Protein AF-0000000084353044 (afdb_homodimer)

Foldseek 3Di:
DPLDFDKDKDFAAPVQADPVFWGDPVVVVVSVVVSVLVVCVVLPNHPVNCVVQQKDKDWPDKDKDFDAIDGHGWMKMKGKAFPDDDQFKTWMKMFIATPVGDTGMMMTTIMGMANNVVGGTDGDDPSSVVSVVSRCVSCVPPDDDPCPPDDDDDDD/DPLDFDKDKDFAAPVQADPVFWGDPVVVVVSVVVSVLVVCVVLPDHPVNCVVQQKDKDWPDKDKDFDAIDGHGWMKMKGKAFPDDDQFKTWMKMFIATPVGDTGMMMTTIMGMANNVVGGTDGDDPSSVVSVVSRCVSCVPPDDDPCPPDDDDDDD

Secondary structure (DSSP, 8-state):
---PPPEEEEE--GGGB-TTSBBPHHHHHHHHHHHHHHHHHHTT--HHHHHHHTEEEEEEEEEEEE-S--BTT-EEEEEEEEEEE-SSEEEEEEEEE-TT--EEEEEEEEEEEEETTTTEE-PPPHHHHHHHHHHHHHTTTPPPPTTTT-------/---PPPEEEEE--GGGB-TTSBBPHHHHHHHHHHHHHHHHHHTT--HHHHHHHTEEEEEEEEEEEE-S--BTT-EEEEEEEEEEE-SSEEEEEEEEE-TT--EEEEEEEEEEEEETTTTEE-PPPHHHHHHHHHHHHHTTTPPPPTTTT-------

Radius of gyration: 19.93 Å; Cα contacts (8 Å, |Δi|>4): 588; chains: 2; bounding box: 48×57×44 Å

InterPro domains:
  IPR029069 HotDog domain superfamily [SSF54637] (3-155)
  IPR050563 4-hydroxybenzoyl-CoA thioesterase [PTHR31793] (7-137)

pLDDT: mean 95.65, std 8.17, range [37.12, 98.94]

Structure (mmCIF, N/CA/C/O backbone):
data_AF-0000000084353044-model_v1
#
loop_
_entity.id
_entity.type
_entity.pdbx_description
1 polymer 'Acyl-CoA thioester hydrolase'
#
loop_
_atom_site.group_PDB
_atom_site.id
_atom_site.type_symbol
_atom_site.label_atom_id
_atom_site.label_alt_id
_atom_site.label_comp_id
_atom_site.label_asym_id
_atom_site.label_entity_id
_atom_site.label_seq_id
_atom_site.pdbx_PDB_ins_code
_atom_site.Cartn_x
_atom_site.Cartn_y
_atom_site.Cartn_z
_atom_site.occupancy
_atom_site.B_iso_or_equiv
_atom_site.auth_seq_id
_atom_site.auth_comp_id
_atom_site.auth_asym_id
_atom_site.auth_atom_id
_atom_site.pdbx_PDB_model_num
ATOM 1 N N . MET A 1 1 ? -13.656 27.406 12.922 1 37.12 1 MET A N 1
ATOM 2 C CA . MET A 1 1 ? -13.242 26.266 12.102 1 37.12 1 MET A CA 1
ATOM 3 C C . MET A 1 1 ? -14.266 25.141 12.156 1 37.12 1 MET A C 1
ATOM 5 O 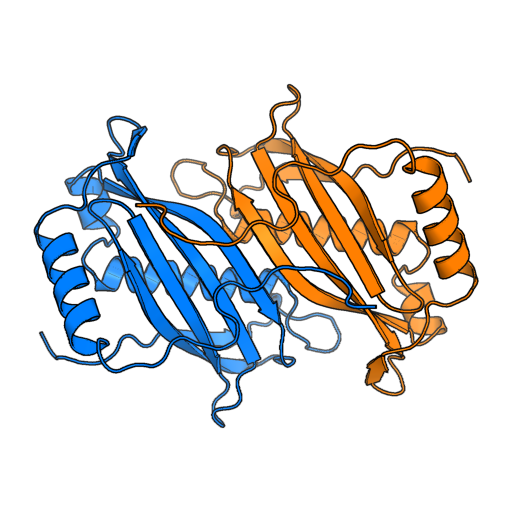O . MET A 1 1 ? -14.602 24.656 13.234 1 37.12 1 MET A O 1
ATOM 9 N N . THR A 1 2 ? -15.172 25.172 11.328 1 42 2 THR A N 1
ATOM 10 C CA . THR A 1 2 ? -16.328 24.281 11.406 1 42 2 THR A CA 1
ATOM 11 C C . THR A 1 2 ? -15.898 22.844 11.672 1 42 2 THR A C 1
ATOM 13 O O . THR A 1 2 ? -14.891 22.391 11.125 1 42 2 THR A O 1
ATOM 16 N N . ASN A 1 3 ? -16.062 22.359 12.906 1 54.12 3 ASN A N 1
ATOM 17 C CA . ASN A 1 3 ? -15.773 21.078 13.531 1 54.12 3 ASN A CA 1
ATOM 18 C C . ASN A 1 3 ? -16.125 19.906 12.609 1 54.12 3 ASN A C 1
ATOM 20 O O . ASN A 1 3 ? -16.828 18.969 13.023 1 54.12 3 ASN A O 1
ATOM 24 N N . LYS A 1 4 ? -16.203 20.188 11.266 1 64.25 4 LYS A N 1
ATOM 25 C CA . LYS A 1 4 ? -16.703 19.109 10.398 1 64.25 4 LYS A CA 1
ATOM 26 C C . LYS A 1 4 ? -15.648 18.031 10.211 1 64.25 4 LYS A C 1
ATOM 28 O O . LYS A 1 4 ? -14.477 18.328 9.961 1 64.25 4 LYS A O 1
ATOM 33 N N . PRO A 1 5 ? -16.078 16.859 10.359 1 79.94 5 PRO A N 1
ATOM 34 C CA . PRO A 1 5 ? -15.188 15.703 10.156 1 79.94 5 PRO A CA 1
ATOM 35 C C . PRO A 1 5 ? -14.609 15.648 8.742 1 79.94 5 PRO A C 1
ATOM 37 O O . PRO A 1 5 ? -15.266 16.062 7.785 1 79.94 5 PRO A O 1
ATOM 40 N N . PHE A 1 6 ? -13.289 15.453 8.562 1 86.81 6 PHE A N 1
ATOM 41 C CA . PHE A 1 6 ? -12.617 15.297 7.277 1 86.81 6 PHE A CA 1
ATOM 42 C C . PHE A 1 6 ? -13.258 14.18 6.465 1 86.81 6 PHE A C 1
ATOM 44 O O . PHE A 1 6 ? -13.461 13.078 6.977 1 86.81 6 PHE A O 1
ATOM 51 N N . HIS A 1 7 ? -13.672 14.555 5.262 1 90.69 7 HIS A N 1
ATOM 52 C CA . HIS A 1 7 ? -14.172 13.578 4.301 1 90.69 7 HIS A CA 1
ATOM 53 C C . HIS A 1 7 ? -13.523 13.766 2.936 1 90.69 7 HIS A C 1
ATOM 55 O O . HIS A 1 7 ? -13.43 14.891 2.434 1 90.69 7 HIS A O 1
ATOM 61 N N . TYR A 1 8 ? -13.055 12.719 2.385 1 96.31 8 TYR A N 1
ATOM 62 C CA . TYR A 1 8 ? -12.539 12.719 1.021 1 96.31 8 TYR A CA 1
ATOM 63 C C . TYR A 1 8 ? -13.398 11.844 0.111 1 96.31 8 TYR A C 1
ATOM 65 O O . TYR A 1 8 ? -13.719 10.711 0.459 1 96.31 8 TYR A O 1
ATOM 73 N N . GLN A 1 9 ? -13.805 12.469 -0.973 1 97.44 9 GLN A N 1
ATOM 74 C CA . GLN A 1 9 ? -14.641 11.734 -1.92 1 97.44 9 GLN A CA 1
ATOM 75 C C . GLN A 1 9 ? -13.93 11.555 -3.258 1 97.44 9 GLN A C 1
ATOM 77 O O . GLN A 1 9 ? -13.219 12.453 -3.713 1 97.44 9 GLN A O 1
ATOM 82 N N . ASN A 1 10 ? -14.141 10.43 -3.812 1 97.44 10 ASN A N 1
ATOM 83 C CA . ASN A 1 10 ? -13.578 10.07 -5.109 1 97.44 10 ASN A CA 1
ATOM 84 C C . ASN A 1 10 ? -14.5 9.133 -5.883 1 97.44 10 ASN A C 1
ATOM 86 O O . ASN A 1 10 ? -15.586 8.797 -5.41 1 97.44 10 ASN A O 1
ATOM 90 N N . LEU A 1 11 ? -14.195 8.875 -7.113 1 97.69 11 LEU A N 1
ATOM 91 C CA . LEU A 1 11 ? -14.844 7.879 -7.957 1 97.69 11 LEU A CA 1
ATOM 92 C C . LEU A 1 11 ? -13.82 6.91 -8.539 1 97.69 11 LEU A C 1
ATOM 94 O O . LEU A 1 11 ? -12.664 7.285 -8.758 1 97.69 11 LEU A O 1
ATOM 98 N N . VAL A 1 12 ? -14.305 5.734 -8.727 1 98.69 12 VAL A N 1
ATOM 99 C CA . VAL A 1 12 ? -13.422 4.781 -9.391 1 98.69 12 VAL A CA 1
ATOM 100 C C . VAL A 1 12 ? -13.289 5.141 -10.875 1 98.69 12 VAL A C 1
ATOM 102 O O . VAL A 1 12 ? -14.25 4.992 -11.641 1 98.69 12 VAL A O 1
ATOM 105 N N . HIS A 1 13 ? -12.117 5.531 -11.242 1 98.38 13 HIS A N 1
ATOM 106 C CA . HIS A 1 13 ? -11.859 6.004 -12.602 1 98.38 13 HIS A CA 1
ATOM 107 C C . HIS A 1 13 ? -11.68 4.836 -13.562 1 98.38 13 HIS A C 1
ATOM 109 O O . HIS A 1 13 ? -11.328 3.73 -13.148 1 98.38 13 HIS A O 1
ATOM 115 N N . ASP A 1 14 ? -11.797 5.125 -14.82 1 98.12 14 ASP A N 1
ATOM 116 C CA . ASP A 1 14 ? -11.664 4.102 -15.852 1 98.12 14 ASP A CA 1
ATOM 117 C C . ASP A 1 14 ? -10.258 3.504 -15.852 1 98.12 14 ASP A C 1
ATOM 119 O O . ASP A 1 14 ? -10.086 2.305 -16.078 1 98.12 14 ASP A O 1
ATOM 123 N N . GLU A 1 15 ? -9.32 4.328 -15.57 1 97.25 15 GLU A N 1
ATOM 124 C CA . GLU A 1 15 ? -7.934 3.879 -15.641 1 97.25 15 GLU A CA 1
ATOM 125 C C . GLU A 1 15 ? -7.555 3.055 -14.414 1 97.25 15 GLU A C 1
ATOM 127 O O . GLU A 1 15 ? -6.449 2.512 -14.344 1 97.25 15 GLU A O 1
ATOM 132 N N . TRP A 1 16 ? -8.5 2.969 -13.43 1 98 16 TRP A N 1
ATOM 133 C CA . TRP A 1 16 ? -8.211 2.293 -12.164 1 98 16 TRP A CA 1
ATOM 134 C C . TRP A 1 16 ? -8.672 0.84 -12.211 1 98 16 TRP A C 1
ATOM 136 O O . TRP A 1 16 ? -8.438 0.078 -11.266 1 98 16 TRP A O 1
ATOM 146 N N . VAL A 1 17 ? -9.391 0.43 -13.305 1 97.81 17 VAL A N 1
ATOM 147 C CA . VAL A 1 17 ? -10.07 -0.859 -13.281 1 97.81 17 VAL A CA 1
ATOM 148 C C . VAL A 1 17 ? -9.484 -1.777 -14.352 1 97.81 17 VAL A C 1
ATOM 150 O O . VAL A 1 17 ? -8.875 -1.308 -15.312 1 97.81 17 VAL A O 1
ATOM 153 N N . ASP A 1 18 ? -9.57 -3.057 -14.109 1 93.38 18 ASP A N 1
ATOM 154 C CA . ASP A 1 18 ? -9.203 -4.039 -15.125 1 93.38 18 ASP A CA 1
ATOM 155 C C . ASP A 1 18 ? -10.328 -4.219 -16.141 1 93.38 18 ASP A C 1
ATOM 157 O O . ASP A 1 18 ? -11.289 -3.451 -16.156 1 93.38 18 ASP A O 1
ATOM 161 N N . TYR A 1 19 ? -10.156 -5.156 -17.062 1 90.38 19 TYR A N 1
ATOM 162 C CA . TYR A 1 19 ? -11.094 -5.363 -18.172 1 90.38 19 TYR A CA 1
ATOM 163 C C . TYR A 1 19 ? -12.484 -5.707 -17.641 1 90.38 19 TYR A C 1
ATOM 165 O O . TYR A 1 19 ? -13.492 -5.418 -18.281 1 90.38 19 TYR A O 1
ATOM 173 N N . ASN A 1 20 ? -12.562 -6.312 -16.375 1 89.69 20 ASN A N 1
ATOM 174 C CA . ASN A 1 20 ? -13.828 -6.711 -15.766 1 89.69 20 ASN A CA 1
ATOM 175 C C . ASN A 1 20 ? -14.438 -5.582 -14.945 1 89.69 20 ASN A C 1
ATOM 177 O O . ASN A 1 20 ? -15.484 -5.758 -14.312 1 89.69 20 ASN A O 1
ATOM 181 N N . GLY A 1 21 ? -13.781 -4.48 -14.883 1 94.75 21 GLY A N 1
ATOM 182 C CA . GLY A 1 21 ? -14.289 -3.316 -14.172 1 94.75 21 GLY A CA 1
ATOM 183 C C . GLY A 1 21 ? -13.938 -3.316 -12.695 1 94.75 21 GLY A C 1
ATOM 184 O O . GLY A 1 21 ? -14.461 -2.506 -11.93 1 94.75 21 GLY A O 1
ATOM 185 N N . HIS A 1 22 ? -13.102 -4.199 -12.242 1 96.12 22 HIS A N 1
ATOM 186 C CA . HIS A 1 22 ? -12.672 -4.258 -10.852 1 96.12 22 HIS A CA 1
ATOM 187 C C . HIS A 1 22 ? -11.477 -3.346 -10.602 1 96.12 22 HIS A C 1
ATOM 189 O O . HIS A 1 22 ? -10.508 -3.363 -11.359 1 96.12 22 HIS A O 1
ATOM 195 N N . MET A 1 23 ? -11.609 -2.557 -9.562 1 98.31 23 MET A N 1
ATOM 196 C CA . MET A 1 23 ? -10.523 -1.665 -9.172 1 98.31 23 MET A CA 1
ATOM 197 C C . MET A 1 23 ? -9.281 -2.461 -8.781 1 98.31 23 MET A C 1
ATOM 199 O O . MET A 1 23 ? -9.367 -3.41 -7.996 1 98.31 23 MET A O 1
ATOM 203 N N . ASN A 1 24 ? -8.148 -2.096 -9.328 1 97.88 24 ASN A N 1
ATOM 204 C CA . ASN A 1 24 ? -6.895 -2.791 -9.047 1 97.88 24 ASN A CA 1
ATOM 205 C C . ASN A 1 24 ? -6.32 -2.375 -7.691 1 97.88 24 ASN A C 1
ATOM 207 O O . ASN A 1 24 ? -6.664 -1.318 -7.164 1 97.88 24 ASN A O 1
ATOM 211 N N . ASP A 1 25 ? -5.445 -3.26 -7.152 1 98.62 25 ASP A N 1
ATOM 212 C CA . ASP A 1 25 ? -4.875 -3.004 -5.832 1 98.62 25 ASP A CA 1
ATOM 213 C C . ASP A 1 25 ? -4.109 -1.683 -5.812 1 98.62 25 ASP A C 1
ATOM 215 O O . ASP A 1 25 ? -4.246 -0.895 -4.875 1 98.62 25 ASP A O 1
ATOM 219 N N . ALA A 1 26 ? -3.322 -1.385 -6.816 1 98.62 26 ALA A N 1
ATOM 220 C CA . ALA A 1 26 ? -2.555 -0.144 -6.883 1 98.62 26 ALA A CA 1
ATOM 221 C C . ALA A 1 26 ? -3.477 1.071 -6.895 1 98.62 26 ALA A C 1
ATOM 223 O O . ALA A 1 26 ? -3.104 2.146 -6.422 1 98.62 26 ALA A O 1
ATOM 224 N N . ALA A 1 27 ? -4.637 0.908 -7.434 1 98.75 27 ALA A N 1
ATOM 225 C CA . ALA A 1 27 ? -5.586 2.018 -7.492 1 98.75 27 ALA A CA 1
ATOM 226 C C . ALA A 1 27 ? -6.113 2.361 -6.102 1 98.75 27 ALA A C 1
ATOM 228 O O . ALA A 1 27 ? -6.371 3.527 -5.797 1 98.75 27 ALA A O 1
ATOM 229 N N . TYR A 1 28 ? -6.336 1.355 -5.27 1 98.94 28 TYR A N 1
ATOM 230 C CA . TYR A 1 28 ? -6.672 1.643 -3.879 1 98.94 28 TYR A CA 1
ATOM 231 C C . TYR A 1 28 ? -5.594 2.496 -3.223 1 98.94 28 TYR A C 1
ATOM 233 O O . TYR A 1 28 ? -5.898 3.467 -2.525 1 98.94 28 TYR A O 1
ATOM 241 N N . ALA A 1 29 ? -4.328 2.107 -3.441 1 98.88 29 ALA A N 1
ATOM 242 C CA . ALA A 1 29 ? -3.213 2.877 -2.896 1 98.88 29 ALA A CA 1
ATOM 243 C C . ALA A 1 29 ? -3.246 4.32 -3.395 1 98.88 29 ALA A C 1
ATOM 245 O O . ALA A 1 29 ? -2.977 5.254 -2.635 1 98.88 29 ALA A O 1
ATOM 246 N N . LYS A 1 30 ? -3.547 4.457 -4.645 1 98.69 30 LYS A N 1
ATOM 247 C CA . LYS A 1 30 ? -3.656 5.793 -5.227 1 98.69 30 LYS A CA 1
ATOM 248 C C . LYS A 1 30 ? -4.754 6.602 -4.543 1 98.69 30 LYS A C 1
ATOM 250 O O . LYS A 1 30 ? -4.547 7.762 -4.184 1 98.69 30 LYS A O 1
ATOM 255 N N . ALA A 1 31 ? -5.871 6.008 -4.355 1 98.75 31 ALA A N 1
ATOM 256 C CA . ALA A 1 31 ? -6.98 6.684 -3.686 1 98.75 31 ALA A CA 1
ATOM 257 C C . ALA A 1 31 ? -6.594 7.105 -2.271 1 98.75 31 ALA A C 1
ATOM 259 O O . ALA A 1 31 ? -6.875 8.234 -1.853 1 98.75 31 ALA A O 1
ATOM 260 N N . PHE A 1 32 ? -5.98 6.195 -1.553 1 98.88 32 PHE A N 1
ATOM 261 C CA . PHE A 1 32 ? -5.551 6.52 -0.196 1 98.88 32 PHE A CA 1
ATOM 262 C C . PHE A 1 32 ? -4.492 7.617 -0.208 1 98.88 32 PHE A C 1
ATOM 264 O O . PHE A 1 32 ? -4.48 8.484 0.667 1 98.88 32 PHE A O 1
ATOM 271 N N . SER A 1 33 ? -3.549 7.57 -1.16 1 98.69 33 SER A N 1
ATOM 272 C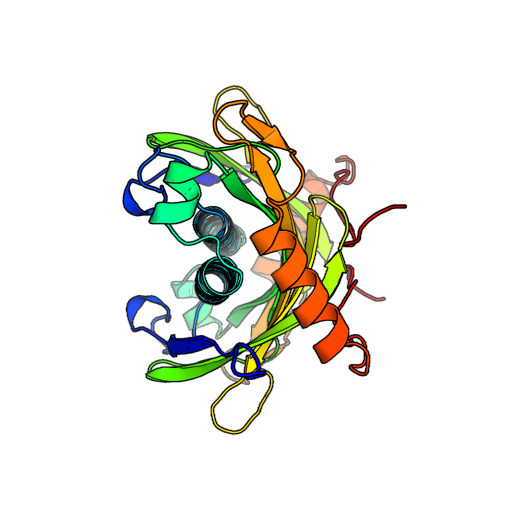 CA . SER A 1 33 ? -2.539 8.617 -1.301 1 98.69 33 SER A CA 1
ATOM 273 C C . SER A 1 33 ? -3.184 9.984 -1.514 1 98.69 33 SER A C 1
ATOM 275 O O . SER A 1 33 ? -2.787 10.969 -0.883 1 98.69 33 SER A O 1
ATOM 277 N N . GLN A 1 34 ? -4.168 10.016 -2.387 1 98.38 34 GLN A N 1
ATOM 278 C CA . GLN A 1 34 ? -4.887 11.258 -2.652 1 98.38 34 GLN A CA 1
ATOM 279 C C . GLN A 1 34 ? -5.625 11.742 -1.409 1 98.38 34 GLN A C 1
ATOM 281 O O . GLN A 1 34 ? -5.691 12.945 -1.149 1 98.38 34 GLN A O 1
ATOM 286 N N . ALA A 1 35 ? -6.184 10.844 -0.669 1 98.5 35 ALA A N 1
ATOM 287 C CA . ALA A 1 35 ? -6.855 11.195 0.581 1 98.5 35 ALA A CA 1
ATOM 288 C C . ALA A 1 35 ? -5.867 11.773 1.588 1 98.5 35 ALA A C 1
ATOM 290 O O . ALA A 1 35 ? -6.188 12.734 2.297 1 98.5 35 ALA A O 1
ATOM 291 N N . VAL A 1 36 ? -4.691 11.195 1.678 1 98.38 36 VAL A N 1
ATOM 292 C CA . VAL A 1 36 ? -3.645 11.719 2.545 1 98.38 36 VAL A CA 1
ATOM 293 C C . VAL A 1 36 ? -3.297 13.148 2.129 1 98.38 36 VAL A C 1
ATOM 295 O O . VAL A 1 36 ? -3.189 14.039 2.975 1 98.38 36 VAL A O 1
ATOM 298 N N . ASP A 1 37 ? -3.123 13.344 0.831 1 97.38 37 ASP A N 1
ATOM 299 C CA . ASP A 1 37 ? -2.812 14.68 0.336 1 97.38 37 ASP A CA 1
ATOM 300 C C . ASP A 1 37 ? -3.891 15.68 0.744 1 97.38 37 ASP A C 1
ATOM 302 O O . ASP A 1 37 ? -3.582 16.781 1.205 1 97.38 37 ASP A O 1
ATOM 306 N N . ALA A 1 38 ? -5.125 15.289 0.591 1 97.81 38 ALA A N 1
ATOM 307 C CA . ALA A 1 38 ? -6.25 16.141 0.968 1 97.81 38 ALA A CA 1
ATOM 308 C C . ALA A 1 38 ? -6.246 16.422 2.469 1 97.81 38 ALA A C 1
ATOM 310 O O . ALA A 1 38 ? -6.543 17.547 2.896 1 97.81 38 ALA A O 1
ATOM 311 N N . PHE A 1 39 ? -5.957 15.43 3.227 1 98.19 39 PHE A N 1
ATOM 312 C CA . PHE A 1 39 ? -5.879 15.578 4.676 1 98.19 39 PHE A CA 1
ATOM 313 C C . PHE A 1 39 ? -4.777 16.547 5.062 1 98.19 39 PHE A C 1
ATOM 315 O O . PHE A 1 39 ? -4.977 17.422 5.922 1 98.19 39 PHE A O 1
ATOM 322 N N . ILE A 1 40 ? -3.609 16.406 4.445 1 97.62 40 ILE A N 1
ATOM 323 C CA . ILE A 1 40 ? -2.465 17.266 4.703 1 97.62 40 ILE A CA 1
ATOM 324 C C . ILE A 1 40 ? -2.834 18.719 4.387 1 97.62 40 ILE A C 1
ATOM 326 O O . ILE A 1 40 ? -2.498 19.625 5.145 1 97.62 40 ILE A O 1
ATO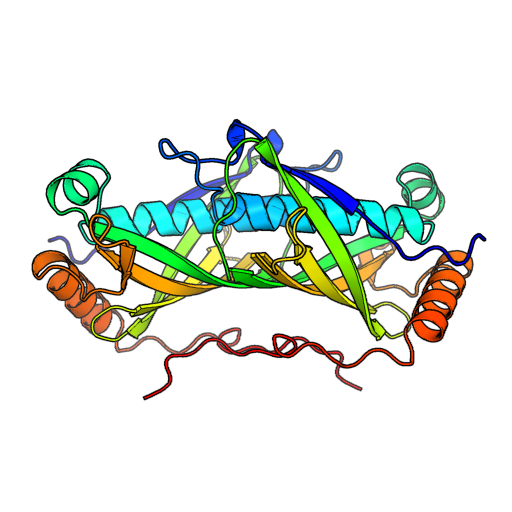M 330 N N . ASP A 1 41 ? -3.566 18.922 3.318 1 96.81 41 ASP A N 1
ATOM 331 C CA . ASP A 1 41 ? -4.094 20.25 3.002 1 96.81 41 ASP A CA 1
ATOM 332 C C . ASP A 1 41 ? -5.02 20.75 4.109 1 96.81 41 ASP A C 1
ATOM 334 O O . ASP A 1 41 ? -4.934 21.906 4.52 1 96.81 41 ASP A O 1
ATOM 338 N N . ASP A 1 42 ? -5.836 19.859 4.602 1 96.06 42 ASP A N 1
ATOM 339 C CA . ASP A 1 42 ? -6.883 20.188 5.562 1 96.06 42 ASP A CA 1
ATOM 340 C C . ASP A 1 42 ? -6.281 20.625 6.898 1 96.06 42 ASP A C 1
ATOM 342 O O . ASP A 1 42 ? -6.852 21.469 7.598 1 96.06 42 ASP A O 1
ATOM 346 N N . ILE A 1 43 ? -5.176 20.109 7.211 1 96.06 43 ILE A N 1
ATOM 347 C CA . ILE A 1 43 ? -4.59 20.469 8.5 1 96.06 43 ILE A CA 1
ATOM 348 C C . ILE A 1 43 ? -3.639 21.641 8.328 1 96.06 43 ILE A C 1
ATOM 350 O O . ILE A 1 43 ? -2.891 21.984 9.242 1 96.06 43 ILE A O 1
ATOM 354 N N . GLY A 1 44 ? -3.562 22.203 7.109 1 95.75 44 GLY A N 1
ATOM 355 C CA . GLY A 1 44 ? -2.926 23.5 6.953 1 95.75 44 GLY A CA 1
ATOM 356 C C . GLY A 1 44 ? -1.63 23.438 6.168 1 95.75 44 GLY A C 1
ATOM 357 O O . GLY A 1 44 ? -0.878 24.422 6.125 1 95.75 44 GLY A O 1
ATOM 358 N N . LEU A 1 45 ? -1.325 22.312 5.629 1 96.19 45 LEU A N 1
ATOM 359 C CA . LEU A 1 45 ? -0.12 22.156 4.824 1 96.19 45 LEU A CA 1
ATOM 360 C C . LEU A 1 45 ? -0.47 21.969 3.352 1 96.19 45 LEU A C 1
ATOM 362 O O . LEU A 1 45 ? -0.128 20.938 2.752 1 96.19 45 LEU A O 1
ATOM 366 N N . ASP A 1 46 ? -1.021 23 2.822 1 94.81 46 ASP A N 1
ATOM 367 C CA . ASP A 1 46 ? -1.272 22.953 1.386 1 94.81 46 ASP A CA 1
ATOM 368 C C . ASP A 1 46 ? -0.014 23.312 0.597 1 94.81 46 ASP A C 1
ATOM 370 O O . ASP A 1 46 ? 1.029 23.609 1.183 1 94.81 46 ASP A O 1
ATOM 374 N N . GLU A 1 47 ? -0.092 23.234 -0.675 1 92.12 47 GLU A N 1
ATOM 375 C CA . GLU A 1 47 ? 1.078 23.391 -1.532 1 92.12 47 GLU A CA 1
ATOM 376 C C . GLU A 1 47 ? 1.789 24.719 -1.249 1 92.12 47 GLU A C 1
ATOM 378 O O . GLU A 1 47 ? 3.014 24.75 -1.119 1 92.12 47 GLU A O 1
ATOM 383 N N . GLU A 1 48 ? 1.062 25.797 -1.185 1 94 48 GLU A N 1
ATOM 384 C CA . GLU A 1 48 ? 1.637 27.125 -0.958 1 94 48 GLU A CA 1
ATOM 385 C C . GLU A 1 48 ? 2.316 27.203 0.406 1 94 48 GLU A C 1
ATOM 387 O O . GLU A 1 48 ? 3.428 27.719 0.523 1 94 48 GLU A O 1
ATOM 392 N N . THR A 1 49 ? 1.647 26.734 1.373 1 95.12 49 THR A N 1
ATOM 393 C CA . THR A 1 49 ? 2.191 26.781 2.725 1 95.12 49 THR A CA 1
ATOM 394 C C . THR A 1 49 ? 3.426 25.906 2.85 1 95.12 49 THR A C 1
ATOM 396 O O . THR A 1 49 ? 4.398 26.266 3.514 1 95.12 49 THR A O 1
ATOM 399 N N . ARG A 1 50 ? 3.41 24.703 2.244 1 94.44 50 ARG A N 1
ATOM 400 C CA . ARG A 1 50 ? 4.57 23.828 2.258 1 94.44 50 ARG A CA 1
ATOM 401 C C . ARG A 1 50 ? 5.801 24.516 1.692 1 94.44 50 ARG A C 1
ATOM 403 O O . ARG A 1 50 ? 6.895 24.422 2.256 1 94.44 50 ARG A O 1
ATOM 410 N N . LYS A 1 51 ? 5.555 25.188 0.659 1 93.12 51 LYS A N 1
ATOM 411 C CA . LYS A 1 51 ? 6.652 25.922 0.023 1 93.12 51 LYS A CA 1
ATOM 412 C C . LYS A 1 51 ? 7.141 27.062 0.909 1 93.12 51 LYS A C 1
ATOM 414 O O . LYS A 1 51 ? 8.344 27.219 1.117 1 93.12 51 LYS A O 1
ATOM 419 N N . SER A 1 52 ? 6.227 27.828 1.452 1 95.62 52 SER A N 1
ATOM 420 C CA . SER A 1 52 ? 6.57 29 2.248 1 95.62 52 SER A CA 1
ATOM 421 C C . SER A 1 52 ? 7.281 28.594 3.537 1 95.62 52 SER A C 1
ATOM 423 O O . SER A 1 52 ? 8.211 29.281 3.973 1 95.62 52 SER A O 1
ATOM 425 N N . TRP A 1 53 ? 6.863 27.484 4.125 1 95.62 53 TRP A N 1
ATOM 426 C CA . TRP A 1 53 ? 7.434 27.062 5.402 1 95.62 53 TRP A CA 1
ATOM 427 C C . TRP A 1 53 ? 8.625 26.141 5.184 1 95.62 53 TRP A C 1
ATOM 429 O O . TRP A 1 53 ? 9.359 25.828 6.125 1 95.62 53 TRP A O 1
ATOM 439 N N . GLY A 1 54 ? 8.82 25.719 3.92 1 96.12 54 GLY A N 1
ATOM 440 C CA . GLY A 1 54 ? 9.836 24.688 3.711 1 96.12 54 GLY A CA 1
ATOM 441 C C . GLY A 1 54 ? 9.578 23.422 4.504 1 96.12 54 GLY A C 1
ATOM 442 O O . GLY A 1 54 ? 10.477 22.922 5.184 1 96.12 54 GLY A O 1
ATOM 443 N N . TYR A 1 55 ? 8.352 23 4.484 1 97.06 55 TYR A N 1
ATOM 444 C CA . TYR A 1 55 ? 7.914 21.875 5.297 1 97.06 55 TYR A CA 1
ATOM 445 C C . TYR A 1 55 ? 7.008 20.953 4.496 1 97.06 55 TYR A C 1
ATOM 447 O O . TYR A 1 55 ? 6.16 21.406 3.725 1 97.06 55 TYR A O 1
ATOM 455 N N . THR A 1 56 ? 7.242 19.625 4.551 1 95.44 56 THR A N 1
ATOM 456 C CA . THR A 1 56 ? 6.426 18.656 3.832 1 95.44 56 THR A CA 1
ATOM 457 C C . THR A 1 56 ? 6.191 17.406 4.68 1 95.44 56 THR A C 1
ATOM 459 O O . THR A 1 56 ? 6.598 17.344 5.844 1 95.44 56 THR A O 1
ATOM 462 N N . ILE A 1 57 ? 5.426 16.5 4.188 1 97.25 57 ILE A N 1
ATOM 463 C CA . ILE A 1 57 ? 5.102 15.25 4.859 1 97.25 57 ILE A CA 1
ATOM 464 C C . ILE A 1 57 ? 5.531 14.07 3.986 1 97.25 57 ILE A C 1
ATOM 466 O O . ILE A 1 57 ? 5.277 14.062 2.779 1 97.25 57 ILE A O 1
ATOM 470 N N . PHE A 1 58 ? 6.191 13.117 4.547 1 97.44 58 PHE A N 1
ATOM 471 C CA . PHE A 1 58 ? 6.535 11.867 3.879 1 97.44 58 PHE A CA 1
ATOM 472 C C . PHE A 1 58 ? 5.734 10.703 4.457 1 97.44 58 PHE A C 1
ATOM 474 O O . PHE A 1 58 ? 5.5 10.648 5.668 1 97.44 58 PHE A O 1
ATOM 481 N N . THR A 1 59 ? 5.266 9.828 3.592 1 98.69 59 THR A N 1
ATOM 482 C CA . THR A 1 59 ? 4.75 8.539 4.039 1 98.69 59 THR A CA 1
ATOM 483 C C . THR A 1 59 ? 5.891 7.562 4.309 1 98.69 59 THR A C 1
ATOM 485 O O . THR A 1 59 ? 6.668 7.242 3.408 1 98.69 59 THR A O 1
ATOM 488 N N . LEU A 1 60 ? 5.996 7.008 5.512 1 98.62 60 LEU A N 1
ATOM 489 C CA . LEU A 1 60 ? 7.078 6.117 5.91 1 98.62 60 LEU A CA 1
ATOM 490 C C . LEU A 1 60 ? 6.68 4.66 5.719 1 98.62 60 LEU A C 1
ATOM 492 O O . LEU A 1 60 ? 7.539 3.803 5.484 1 98.62 60 LEU A O 1
ATOM 496 N N . GLU A 1 61 ? 5.445 4.445 5.918 1 98.69 61 GLU A N 1
ATOM 497 C CA . GLU A 1 61 ? 4.906 3.088 5.922 1 98.69 61 GLU A CA 1
ATOM 498 C C . GLU A 1 61 ? 3.404 3.092 5.656 1 98.69 61 GLU A C 1
ATOM 500 O O . GLU A 1 61 ? 2.688 3.979 6.121 1 98.69 61 GLU A O 1
ATOM 505 N N . SER A 1 62 ? 2.941 2.158 4.902 1 98.88 62 SER A N 1
ATOM 506 C CA . SER A 1 62 ? 1.514 2.002 4.645 1 98.88 62 SER A CA 1
ATOM 507 C C . SER A 1 62 ? 1.104 0.532 4.676 1 98.88 62 SER A C 1
ATOM 509 O O . SER A 1 62 ? 1.858 -0.337 4.234 1 98.88 62 SER A O 1
ATOM 511 N N . HIS A 1 63 ? -0.014 0.243 5.215 1 98.88 63 HIS A N 1
ATOM 512 C CA . HIS A 1 63 ? -0.645 -1.071 5.273 1 98.88 63 HIS A CA 1
ATOM 513 C C . HIS A 1 63 ? -2.088 -1.014 4.781 1 98.88 63 HIS A C 1
ATOM 515 O O . HIS A 1 63 ? -2.906 -0.273 5.332 1 98.88 63 HIS A O 1
ATOM 521 N N . ILE A 1 64 ? -2.393 -1.735 3.746 1 98.88 64 ILE A N 1
ATOM 522 C CA . ILE A 1 64 ? -3.734 -1.714 3.174 1 98.88 64 ILE A CA 1
ATOM 523 C C . ILE A 1 64 ? -4.371 -3.094 3.305 1 98.88 64 ILE A C 1
ATOM 525 O O . ILE A 1 64 ? -3.75 -4.105 2.977 1 98.88 64 ILE A O 1
ATOM 529 N N . CYS A 1 65 ? -5.551 -3.152 3.807 1 98.88 65 CYS A N 1
ATOM 530 C CA . CYS A 1 65 ? -6.41 -4.332 3.756 1 98.88 65 CYS A CA 1
ATOM 531 C C . CYS A 1 65 ? -7.488 -4.172 2.693 1 98.88 65 CYS A C 1
ATOM 533 O O . CYS A 1 65 ? -8.305 -3.248 2.758 1 98.88 65 CYS A O 1
ATOM 535 N N . TYR A 1 66 ? -7.469 -5.039 1.728 1 98.81 66 TYR A N 1
ATOM 536 C CA . TYR A 1 66 ? -8.484 -5.074 0.68 1 98.81 66 TYR A CA 1
ATOM 537 C C . TYR A 1 66 ? -9.641 -5.992 1.069 1 98.81 66 TYR A C 1
ATOM 539 O O . TYR A 1 66 ? -9.5 -7.219 1.043 1 98.81 66 TYR A O 1
ATOM 547 N N . LEU A 1 67 ? -10.773 -5.43 1.354 1 98.5 67 LEU A N 1
ATOM 548 C CA . LEU A 1 67 ? -11.828 -6.188 2.016 1 98.5 67 LEU A CA 1
ATOM 549 C C . LEU A 1 67 ? -12.938 -6.559 1.031 1 98.5 67 LEU A C 1
ATOM 551 O O . LEU A 1 67 ? -13.469 -7.668 1.079 1 98.5 67 LEU A O 1
ATOM 555 N N . GLN A 1 68 ? -13.367 -5.645 0.23 1 97.94 68 GLN A N 1
ATOM 556 C CA . GLN A 1 68 ? -14.359 -5.859 -0.82 1 97.94 68 GLN A CA 1
ATOM 557 C C . GLN A 1 68 ? -13.93 -5.188 -2.123 1 97.94 68 GLN A C 1
ATOM 559 O O . GLN A 1 68 ? -13.148 -4.234 -2.109 1 97.94 68 GLN A O 1
ATOM 564 N N . GLU A 1 69 ? -14.484 -5.703 -3.215 1 97.25 69 GLU A N 1
ATOM 565 C CA . GLU A 1 69 ? -14.164 -5.137 -4.523 1 97.25 69 GLU A CA 1
ATOM 566 C C . GLU A 1 69 ? -14.875 -3.803 -4.734 1 97.25 69 GLU A C 1
ATOM 568 O O . GLU A 1 69 ? -15.969 -3.584 -4.203 1 97.25 69 GLU A O 1
ATOM 573 N N . ALA A 1 70 ? -14.227 -2.904 -5.391 1 98.44 70 ALA A N 1
ATOM 574 C CA . ALA A 1 70 ? -14.812 -1.672 -5.914 1 98.44 70 ALA A CA 1
ATOM 575 C C . ALA A 1 70 ? -14.883 -1.701 -7.438 1 98.44 70 ALA A C 1
ATOM 577 O O . ALA A 1 70 ? -14.055 -2.334 -8.094 1 98.44 70 ALA A O 1
ATOM 578 N N . HIS A 1 71 ? -15.852 -1.05 -8.023 1 98 71 HIS A N 1
ATOM 579 C CA . HIS A 1 71 ? -16.109 -1.166 -9.453 1 98 71 HIS A CA 1
ATOM 580 C C . HIS A 1 71 ? -16.109 0.202 -10.125 1 98 71 HIS A C 1
ATOM 582 O O . HIS A 1 71 ? -16.297 1.226 -9.461 1 98 71 HIS A O 1
ATOM 588 N N . ARG A 1 72 ? -15.977 0.117 -11.43 1 98 72 ARG A N 1
ATOM 589 C CA . ARG A 1 72 ? -15.945 1.315 -12.258 1 98 72 ARG A CA 1
ATOM 590 C C . ARG A 1 72 ? -17.109 2.242 -11.922 1 98 72 ARG A C 1
ATOM 592 O O . ARG A 1 72 ? -18.266 1.801 -11.836 1 98 72 ARG A O 1
ATOM 599 N N . GLY A 1 73 ? -16.812 3.5 -11.773 1 97.75 73 GLY A N 1
ATOM 600 C CA . GLY A 1 73 ? -17.828 4.52 -11.586 1 97.75 73 GLY A CA 1
ATOM 601 C C . GLY A 1 73 ? -18.391 4.551 -10.172 1 97.75 73 GLY A C 1
ATOM 602 O O . GLY A 1 73 ? -19.156 5.453 -9.828 1 97.75 73 GLY A O 1
ATOM 603 N N . GLN A 1 74 ? -18 3.623 -9.391 1 98.12 74 GLN A N 1
ATOM 604 C CA . GLN A 1 74 ? -18.484 3.574 -8.016 1 98.12 74 GLN A CA 1
ATOM 605 C C . GLN A 1 74 ? -17.938 4.738 -7.195 1 98.12 74 GLN A C 1
ATOM 607 O O . GLN A 1 74 ? -16.766 5.082 -7.309 1 98.12 74 GLN A O 1
ATOM 612 N N . GLU A 1 75 ? -18.766 5.344 -6.418 1 98.31 75 GLU A N 1
ATOM 613 C CA . GLU A 1 75 ? -18.328 6.41 -5.523 1 98.31 75 GLU A CA 1
ATOM 614 C C . GLU A 1 75 ? -17.625 5.848 -4.289 1 98.31 75 GLU A C 1
ATOM 616 O O . GLU A 1 75 ? -18.078 4.852 -3.717 1 98.31 75 GLU A O 1
ATOM 621 N N . LEU A 1 76 ? -16.562 6.496 -3.92 1 98.69 76 LEU A N 1
ATOM 622 C CA . LEU A 1 76 ? -15.789 6.113 -2.75 1 98.69 76 LEU A CA 1
ATOM 623 C C . LEU A 1 76 ? -15.75 7.246 -1.729 1 98.69 76 LEU A C 1
ATOM 625 O O . LEU A 1 76 ? -15.539 8.406 -2.09 1 98.69 76 LEU A O 1
ATOM 629 N N . ARG A 1 77 ? -15.969 6.895 -0.525 1 98.25 77 ARG A N 1
ATOM 630 C CA . ARG A 1 77 ? -15.828 7.82 0.595 1 98.25 77 ARG A CA 1
ATOM 631 C C . ARG A 1 77 ? -14.703 7.379 1.53 1 98.25 77 ARG A C 1
ATOM 633 O O . ARG A 1 77 ? -14.695 6.238 1.999 1 98.25 77 ARG A O 1
ATOM 640 N N . LEU A 1 78 ? -13.789 8.234 1.768 1 98.5 78 LEU A N 1
ATOM 641 C CA . LEU A 1 78 ? -12.672 7.938 2.652 1 98.5 78 LEU A CA 1
ATOM 642 C C . LEU A 1 78 ? -12.68 8.852 3.871 1 98.5 78 LEU A C 1
ATOM 644 O O . LEU A 1 78 ? -12.812 10.07 3.738 1 98.5 78 LEU A O 1
ATOM 648 N N . ASP A 1 79 ? -12.547 8.242 5.02 1 97.56 79 ASP A N 1
ATOM 649 C CA . ASP A 1 79 ? -12.445 8.945 6.293 1 97.56 79 ASP A CA 1
ATOM 650 C C . ASP A 1 79 ? -11.133 8.625 7.004 1 97.56 79 ASP A C 1
ATOM 652 O O . ASP A 1 79 ? -10.477 7.633 6.688 1 97.56 79 ASP A O 1
ATOM 656 N N . ILE A 1 80 ? -10.812 9.492 7.957 1 98.25 80 ILE A N 1
ATOM 657 C CA . ILE A 1 80 ? -9.523 9.328 8.609 1 98.25 80 ILE A CA 1
ATOM 658 C C . ILE A 1 80 ? -9.703 9.328 10.125 1 98.25 80 ILE A C 1
ATOM 660 O O . ILE A 1 80 ? -10.555 10.047 10.656 1 98.25 80 ILE A O 1
ATOM 664 N N . GLN A 1 81 ? -9 8.539 10.812 1 98 81 GLN A N 1
ATOM 665 C CA . GLN A 1 81 ? -8.844 8.531 12.266 1 98 81 GLN A CA 1
ATOM 666 C C . GLN A 1 81 ? -7.379 8.68 12.664 1 98 81 GLN A C 1
ATOM 668 O O . GLN A 1 81 ? -6.512 7.992 12.117 1 98 81 GLN A O 1
ATOM 673 N N . LEU A 1 82 ? -7.133 9.633 13.492 1 98.19 82 LEU A N 1
ATOM 674 C CA . LEU A 1 82 ? -5.805 9.766 14.07 1 98.19 82 LEU A CA 1
ATOM 675 C C . LEU A 1 82 ? -5.602 8.758 15.195 1 98.19 82 LEU A C 1
ATOM 677 O O . LEU A 1 82 ? -6.234 8.852 16.25 1 98.19 82 LEU A O 1
ATOM 681 N N . LEU A 1 83 ? -4.719 7.816 15.031 1 98.19 83 LEU A N 1
ATOM 682 C CA . LEU A 1 83 ? -4.496 6.766 16.016 1 98.19 83 LEU A CA 1
ATOM 683 C C . LEU A 1 83 ? -3.486 7.215 17.078 1 98.19 83 LEU A C 1
ATOM 685 O O . LEU A 1 83 ? -3.564 6.801 18.234 1 98.19 83 LEU A O 1
ATOM 689 N N . ASP A 1 84 ? -2.512 7.922 16.672 1 97.94 84 ASP A N 1
ATOM 690 C CA . ASP A 1 84 ? -1.414 8.375 17.516 1 97.94 84 ASP A CA 1
ATOM 691 C C . ASP A 1 84 ? -0.65 9.523 16.859 1 97.94 84 ASP A C 1
ATOM 693 O O . ASP A 1 84 ? -0.8 9.773 15.664 1 97.94 84 ASP A O 1
ATOM 697 N N . GLU A 1 85 ? 0.019 10.289 17.609 1 98 85 GLU A N 1
ATOM 698 C CA . GLU A 1 85 ? 0.861 11.359 17.078 1 98 85 GLU A CA 1
ATOM 699 C C . GLU A 1 85 ? 1.962 11.734 18.078 1 98 85 GLU A C 1
ATOM 701 O O . GLU A 1 85 ? 1.863 11.43 19.266 1 98 85 GLU A O 1
ATOM 706 N N . ASP A 1 86 ? 3.004 12.258 17.578 1 97.88 86 ASP A N 1
ATOM 707 C CA . ASP A 1 86 ? 3.984 13.008 18.359 1 97.88 86 ASP A CA 1
ATOM 708 C C . ASP A 1 86 ? 4.383 14.297 17.656 1 97.88 86 ASP A C 1
ATOM 710 O O . ASP A 1 86 ? 3.615 14.836 16.859 1 97.88 86 ASP A O 1
ATOM 714 N N . ALA A 1 87 ? 5.574 14.883 17.984 1 97.5 87 ALA A N 1
ATOM 715 C CA . ALA A 1 87 ? 5.914 16.234 17.531 1 97.5 87 ALA A CA 1
ATOM 716 C C . ALA A 1 87 ? 6.078 16.266 16.016 1 97.5 87 ALA A C 1
ATOM 718 O O . ALA A 1 87 ? 5.949 17.328 15.398 1 97.5 87 ALA A O 1
ATOM 719 N N . LYS A 1 88 ? 6.402 15.109 15.414 1 98 88 LYS A N 1
ATOM 720 C CA . LYS A 1 88 ? 6.711 15.172 13.984 1 98 88 LYS A CA 1
ATOM 721 C C . LYS A 1 88 ? 6.09 14 13.234 1 98 88 LYS A C 1
ATOM 723 O O . LYS A 1 88 ? 6.227 13.898 12.008 1 98 88 LYS A O 1
ATOM 728 N N . ARG A 1 89 ? 5.418 13.062 13.914 1 98.62 89 ARG A N 1
ATOM 729 C CA . ARG A 1 89 ? 4.84 11.906 13.25 1 98.62 89 ARG A CA 1
ATOM 730 C C . ARG A 1 89 ? 3.33 11.844 13.461 1 98.62 89 ARG A C 1
ATOM 732 O O . ARG A 1 89 ? 2.836 12.219 14.531 1 98.62 89 ARG A O 1
ATOM 739 N N . LEU A 1 90 ? 2.637 11.375 12.461 1 98.75 90 LEU A N 1
ATOM 740 C CA . LEU A 1 90 ? 1.217 11.039 12.523 1 98.75 90 LEU A CA 1
ATOM 741 C C . LEU A 1 90 ? 0.987 9.57 12.203 1 98.75 90 LEU A C 1
ATOM 743 O O . LEU A 1 90 ? 1.435 9.078 11.164 1 98.75 90 LEU A O 1
ATOM 747 N N . HIS A 1 91 ? 0.416 8.805 13.109 1 98.75 91 HIS A N 1
ATOM 748 C CA . HIS A 1 91 ? -0.13 7.473 12.883 1 98.75 91 HIS A CA 1
ATOM 749 C C . HIS A 1 91 ? -1.622 7.535 12.57 1 98.75 91 HIS A C 1
ATOM 751 O O . HIS A 1 91 ? -2.438 7.758 13.469 1 98.75 91 HIS A O 1
ATOM 757 N N . VAL A 1 92 ? -1.976 7.293 11.266 1 98.69 92 VAL A N 1
ATOM 758 C CA . VAL A 1 92 ? -3.346 7.543 10.836 1 98.69 92 VAL A CA 1
ATOM 759 C C . VAL A 1 92 ? -3.951 6.262 10.266 1 98.69 92 VAL A C 1
ATOM 761 O O . VAL A 1 92 ? -3.225 5.344 9.875 1 98.69 92 VAL A O 1
ATOM 764 N N . PHE A 1 93 ? -5.266 6.215 10.242 1 98.81 93 PHE A N 1
ATOM 765 C CA . PHE A 1 93 ? -6.039 5.09 9.734 1 98.81 93 PHE A CA 1
ATOM 766 C C . PHE A 1 93 ? -7.18 5.57 8.844 1 98.81 93 PHE A C 1
ATOM 768 O O . PHE A 1 93 ? -8.016 6.367 9.273 1 98.81 93 PHE A O 1
ATOM 775 N N . PHE A 1 94 ? -7.215 5.105 7.617 1 98.69 94 PHE A N 1
ATOM 776 C CA . PHE A 1 94 ? -8.273 5.461 6.68 1 98.69 94 PHE A CA 1
ATOM 777 C C . PHE A 1 94 ? -9.234 4.297 6.48 1 98.69 94 PHE A C 1
ATOM 779 O O . PHE A 1 94 ? -8.82 3.139 6.441 1 98.69 94 PHE A O 1
ATOM 786 N N . THR A 1 95 ? -10.461 4.668 6.34 1 98.5 95 THR A N 1
ATOM 787 C CA . THR A 1 95 ? -11.477 3.74 5.863 1 98.5 95 THR A CA 1
ATOM 788 C C . THR A 1 95 ? -12.008 4.18 4.5 1 98.5 95 THR A C 1
ATOM 790 O O . THR A 1 95 ? -12.188 5.371 4.254 1 98.5 95 THR A O 1
ATOM 793 N N . MET A 1 96 ? -12.203 3.283 3.639 1 98.75 96 MET A N 1
ATOM 794 C CA . MET A 1 96 ? -12.828 3.49 2.338 1 98.75 96 MET A CA 1
ATOM 795 C C . MET A 1 96 ? -14.172 2.77 2.26 1 98.75 96 MET A C 1
ATOM 797 O O . MET A 1 96 ? -14.227 1.545 2.393 1 98.75 96 MET A O 1
ATOM 801 N N . LYS A 1 97 ? -15.188 3.52 2.045 1 98.62 97 LYS A N 1
ATOM 802 C CA . LYS A 1 97 ? -16.531 2.953 1.988 1 98.62 97 LYS A CA 1
ATOM 803 C C . LYS A 1 97 ? -17.234 3.324 0.684 1 98.62 97 LYS A C 1
ATOM 805 O O . LYS A 1 97 ? -16.891 4.324 0.051 1 98.62 97 LYS A O 1
ATOM 810 N N . ASN A 1 98 ? -18.203 2.482 0.296 1 98 98 ASN A N 1
ATOM 811 C CA . ASN A 1 98 ? -19.094 2.865 -0.793 1 98 98 ASN A CA 1
ATOM 812 C C . ASN A 1 98 ? -20.281 3.689 -0.289 1 98 98 ASN A C 1
ATOM 814 O O . ASN A 1 98 ? -20.344 4.035 0.893 1 98 98 ASN A O 1
ATOM 818 N N . THR A 1 99 ? -21.188 4.059 -1.213 1 96.19 99 THR A N 1
ATOM 819 C CA . THR A 1 99 ? -22.312 4.945 -0.885 1 96.19 99 THR A CA 1
ATOM 820 C C . THR A 1 99 ? -23.266 4.27 0.09 1 96.19 99 THR A C 1
ATOM 822 O O . THR A 1 99 ? -23.969 4.945 0.842 1 96.19 99 THR A O 1
ATOM 825 N N . GLU A 1 100 ? -23.281 2.943 0.102 1 97.25 100 GLU A N 1
ATOM 826 C CA . GLU A 1 100 ? -24.156 2.186 0.986 1 97.25 100 GLU A CA 1
ATOM 827 C C . GLU A 1 100 ? -23.547 2.053 2.383 1 97.25 100 GLU A C 1
ATOM 829 O O . GLU A 1 100 ? -24.234 1.614 3.316 1 97.25 100 GLU A O 1
ATOM 834 N N . GLY A 1 101 ? -22.344 2.395 2.535 1 97.06 101 GLY A N 1
ATOM 835 C CA . GLY A 1 101 ? -21.703 2.342 3.838 1 97.06 101 GLY A CA 1
ATOM 836 C C . GLY A 1 101 ? -20.891 1.077 4.051 1 97.06 101 GLY A C 1
ATOM 837 O O . GLY A 1 101 ? -20.344 0.861 5.133 1 97.06 101 GLY A O 1
ATOM 838 N N . ASP A 1 102 ? -20.766 0.245 3.016 1 98.19 102 ASP A N 1
ATOM 839 C CA . ASP A 1 102 ? -19.953 -0.96 3.125 1 98.19 102 ASP A CA 1
ATOM 840 C C . ASP A 1 102 ? -18.469 -0.616 3.137 1 98.19 102 ASP A C 1
ATOM 842 O O . ASP A 1 102 ? -18 0.224 2.357 1 98.19 102 ASP A O 1
ATOM 846 N N . LEU A 1 103 ? -17.734 -1.238 4.066 1 98.62 103 LEU A N 1
ATOM 847 C CA . LEU A 1 103 ? -16.281 -1.063 4.137 1 98.62 103 LEU A CA 1
ATOM 848 C C . LEU A 1 103 ? -15.594 -1.834 3.018 1 98.62 103 LEU A C 1
ATOM 850 O O . LEU A 1 103 ? -15.703 -3.059 2.938 1 98.62 103 LEU A O 1
ATOM 854 N N . LEU A 1 104 ? -14.867 -1.113 2.141 1 98.81 104 LEU A N 1
ATOM 855 C CA . LEU A 1 104 ? -14.219 -1.727 0.982 1 98.81 104 LEU A CA 1
ATOM 856 C C . LEU A 1 104 ? -12.75 -2.004 1.261 1 98.81 104 LEU A C 1
ATOM 858 O O . LEU A 1 104 ? -12.203 -3.014 0.806 1 98.81 104 LEU A O 1
ATOM 862 N N . ALA A 1 105 ? -12.117 -1.114 1.95 1 98.88 105 ALA A N 1
ATOM 863 C CA . ALA A 1 105 ? -10.695 -1.232 2.248 1 98.88 105 ALA A CA 1
ATOM 864 C C . ALA A 1 105 ? -10.297 -0.318 3.404 1 98.88 105 ALA A C 1
ATOM 866 O O . ALA A 1 105 ? -11.023 0.623 3.736 1 98.88 105 ALA A O 1
ATOM 867 N N . THR A 1 106 ? -9.188 -0.587 4.027 1 98.94 106 THR A N 1
ATOM 868 C CA . THR A 1 106 ? -8.594 0.268 5.047 1 98.94 106 THR A CA 1
ATOM 869 C C . THR A 1 106 ? -7.117 0.513 4.75 1 98.94 106 THR A C 1
ATOM 871 O O . THR A 1 106 ? -6.473 -0.291 4.074 1 98.94 106 THR A O 1
ATOM 874 N N . SER A 1 107 ? -6.609 1.564 5.195 1 98.94 107 SER A N 1
ATOM 875 C CA . SER A 1 107 ? -5.188 1.873 5.082 1 98.94 107 SER A CA 1
ATOM 876 C C . SER A 1 107 ? -4.648 2.482 6.371 1 98.94 107 SER A C 1
ATOM 878 O O . SER A 1 107 ? -5.141 3.514 6.832 1 98.94 107 SER A O 1
ATOM 880 N N . GLU A 1 108 ? -3.725 1.868 6.977 1 98.94 108 GLU A N 1
ATOM 881 C CA . GLU A 1 108 ? -2.951 2.365 8.109 1 98.94 108 GLU A CA 1
ATOM 882 C C . GLU A 1 108 ? -1.618 2.953 7.656 1 98.94 108 GLU A C 1
ATOM 884 O O . GLU A 1 108 ? -0.887 2.322 6.887 1 98.94 108 GLU A O 1
ATOM 889 N N . GLN A 1 109 ? -1.292 4.168 8.133 1 98.88 109 GLN A N 1
ATOM 890 C CA . GLN A 1 109 ? -0.101 4.812 7.586 1 98.88 109 GLN A CA 1
ATOM 891 C C . GLN A 1 109 ? 0.659 5.57 8.672 1 98.88 109 GLN A C 1
ATOM 893 O O . GLN A 1 109 ? 0.057 6.078 9.617 1 98.88 109 GLN A O 1
ATOM 898 N N . MET A 1 110 ? 1.935 5.602 8.523 1 98.88 110 MET A N 1
ATOM 899 C CA . MET A 1 110 ? 2.826 6.461 9.297 1 98.88 110 MET A CA 1
ATOM 900 C C . MET A 1 110 ? 3.332 7.625 8.453 1 98.88 110 MET A C 1
ATOM 902 O O . MET A 1 110 ? 3.93 7.414 7.395 1 98.88 110 MET A O 1
ATOM 906 N N . LEU A 1 111 ? 3.047 8.812 8.875 1 98.75 111 LEU A N 1
ATOM 907 C CA . LEU A 1 111 ? 3.467 10.031 8.195 1 98.75 111 LEU A CA 1
ATOM 908 C C . LEU A 1 111 ? 4.5 10.789 9.016 1 98.75 111 LEU A C 1
ATOM 910 O O . LEU A 1 111 ? 4.434 10.805 10.25 1 98.75 111 LEU A O 1
ATOM 914 N N . MET A 1 112 ? 5.398 11.43 8.32 1 98.62 112 MET A N 1
ATOM 915 C CA . MET A 1 112 ? 6.492 12.148 8.969 1 98.62 112 MET A CA 1
ATOM 916 C C . MET A 1 112 ? 6.625 13.562 8.414 1 98.62 112 MET A C 1
ATOM 918 O O . MET A 1 112 ? 6.688 13.75 7.199 1 98.62 112 MET A O 1
ATOM 922 N N . GLY A 1 113 ? 6.664 14.5 9.336 1 98.38 113 GLY A N 1
ATOM 923 C CA . GLY A 1 113 ? 6.996 15.859 8.945 1 98.38 113 GLY A CA 1
ATOM 924 C C . GLY A 1 113 ? 8.477 16.047 8.648 1 98.38 113 GLY A C 1
ATOM 925 O O . GLY A 1 113 ? 9.328 15.523 9.359 1 98.38 113 GLY A O 1
ATOM 926 N N . ILE A 1 114 ? 8.719 16.812 7.578 1 97.88 114 ILE A N 1
ATOM 927 C CA . ILE A 1 114 ? 10.094 17 7.117 1 97.88 114 ILE A CA 1
ATOM 928 C C . ILE A 1 114 ? 10.359 18.484 6.895 1 97.88 114 ILE A C 1
ATOM 930 O O . ILE A 1 114 ? 9.562 19.172 6.262 1 97.88 114 ILE A O 1
ATOM 934 N N . ASN A 1 115 ? 11.453 18.969 7.492 1 97.56 115 ASN A N 1
ATOM 935 C CA . ASN A 1 115 ? 12 20.234 7.016 1 97.56 115 ASN A CA 1
ATOM 936 C C . ASN A 1 115 ? 12.602 20.094 5.621 1 97.56 115 ASN A C 1
ATOM 938 O O . ASN A 1 115 ? 13.656 19.469 5.449 1 97.56 115 ASN A O 1
ATOM 942 N N . SER A 1 116 ? 11.984 20.688 4.664 1 94.5 116 SER A N 1
ATOM 943 C CA . SER A 1 116 ? 12.367 20.469 3.271 1 94.5 116 SER A CA 1
ATOM 944 C C . SER A 1 116 ? 13.727 21.094 2.965 1 94.5 116 SER A C 1
ATOM 946 O O . SER A 1 116 ? 14.438 20.625 2.068 1 94.5 116 SER A O 1
ATOM 948 N N . GLU A 1 117 ? 14.055 22.109 3.635 1 93.06 117 GLU A N 1
ATOM 949 C CA . GLU A 1 117 ? 15.336 22.781 3.436 1 93.06 117 GLU A CA 1
ATOM 950 C C . GLU A 1 117 ? 16.484 21.938 3.949 1 93.06 117 GLU A C 1
ATOM 952 O O . GLU A 1 117 ? 17.516 21.812 3.287 1 93.06 117 GLU A O 1
ATOM 957 N N . GLN A 1 118 ? 16.281 21.328 5.062 1 94.69 118 GLN A N 1
ATOM 958 C CA . GLN A 1 118 ? 17.328 20.531 5.684 1 94.69 118 GLN A CA 1
ATOM 959 C C . GLN A 1 118 ? 17.234 19.062 5.254 1 94.69 118 GLN A C 1
ATOM 961 O O . GLN A 1 118 ? 18.188 18.297 5.414 1 94.69 118 GLN A O 1
ATOM 966 N N . GLY A 1 119 ? 16.125 18.703 4.832 1 93.5 119 GLY A N 1
ATOM 967 C CA . GLY A 1 119 ? 15.906 17.328 4.414 1 93.5 119 GLY A CA 1
ATOM 968 C C . GLY A 1 119 ? 15.898 16.344 5.57 1 93.5 119 GLY A C 1
ATOM 969 O O . GLY A 1 119 ? 16.391 15.234 5.445 1 93.5 119 GLY A O 1
ATOM 970 N N . ARG A 1 120 ? 15.398 16.828 6.664 1 96.88 120 ARG A N 1
ATOM 971 C CA . ARG A 1 120 ? 15.375 15.984 7.859 1 96.88 120 ARG A CA 1
ATOM 972 C C . ARG A 1 120 ? 14.055 16.125 8.602 1 96.88 120 ARG A C 1
ATOM 974 O O . ARG A 1 120 ? 13.359 17.125 8.469 1 96.88 120 ARG A O 1
ATOM 981 N N . PRO A 1 121 ? 13.695 15.102 9.391 1 98.06 121 PRO A N 1
ATOM 982 C CA . PRO A 1 121 ? 12.477 15.211 10.195 1 98.06 121 PRO A CA 1
ATOM 983 C C . PRO A 1 121 ? 12.484 16.422 11.117 1 98.06 121 PRO A C 1
ATOM 985 O O . PRO A 1 121 ? 13.531 16.797 11.648 1 98.06 121 PRO A O 1
ATOM 988 N N . ALA A 1 122 ? 11.422 17.031 11.266 1 98.38 122 ALA A N 1
ATOM 989 C CA . ALA A 1 122 ? 11.258 18.219 12.102 1 98.38 122 ALA A CA 1
ATOM 990 C C . ALA A 1 122 ? 9.852 18.297 12.68 1 98.38 122 ALA A C 1
ATOM 992 O O . ALA A 1 122 ? 8.906 17.766 12.094 1 98.38 122 ALA A O 1
ATOM 993 N N . PRO A 1 123 ? 9.688 19 13.797 1 98.31 123 PRO A N 1
ATOM 994 C CA . PRO A 1 123 ? 8.352 19.125 14.375 1 98.31 123 PRO A CA 1
ATOM 995 C C . PRO A 1 123 ? 7.387 19.875 13.461 1 98.31 123 PRO A C 1
ATOM 997 O O . PRO A 1 123 ? 7.812 20.703 12.648 1 98.31 123 PRO A O 1
ATOM 1000 N N . PHE A 1 124 ? 6.148 19.547 13.602 1 98.31 124 PHE A N 1
ATOM 1001 C CA . PHE A 1 124 ? 5.113 20.25 12.852 1 98.31 124 PHE A CA 1
ATOM 1002 C C . PHE A 1 124 ? 5.121 21.734 13.188 1 98.31 124 PHE A C 1
ATOM 1004 O O . PHE A 1 124 ? 5.297 22.125 14.344 1 98.31 124 PHE A O 1
ATOM 1011 N N . PRO A 1 125 ? 4.934 22.609 12.148 1 97.56 125 PRO A N 1
ATOM 1012 C CA . PRO A 1 125 ? 4.695 24.031 12.461 1 97.56 125 PRO A CA 1
ATOM 1013 C C . PRO A 1 125 ? 3.516 24.234 13.406 1 97.56 125 PRO A C 1
ATOM 1015 O O . PRO A 1 125 ? 2.566 23.438 13.391 1 97.56 125 PRO A O 1
ATOM 1018 N N . ASP A 1 126 ? 3.494 25.266 14.141 1 97.31 126 ASP A N 1
ATOM 1019 C CA . ASP A 1 126 ? 2.562 25.5 15.242 1 97.31 126 ASP A CA 1
ATOM 1020 C C . ASP A 1 126 ? 1.115 25.391 14.766 1 97.31 126 ASP A C 1
ATOM 1022 O O . ASP A 1 126 ? 0.293 24.719 15.398 1 97.31 126 ASP A O 1
ATOM 1026 N N . PRO A 1 127 ? 0.777 26.078 13.625 1 97.19 127 PRO A N 1
ATOM 1027 C CA . PRO A 1 127 ? -0.62 25.984 13.195 1 97.19 127 PRO A CA 1
ATOM 1028 C C . PRO A 1 127 ? -1.036 24.562 12.844 1 97.19 127 PRO A C 1
ATOM 1030 O O . PRO A 1 127 ? -2.188 24.172 13.07 1 97.19 127 PRO A O 1
ATOM 1033 N N . VAL A 1 128 ? -0.134 23.781 12.297 1 97.69 128 VAL A N 1
ATOM 1034 C CA . VAL A 1 128 ? -0.402 22.406 11.938 1 97.69 128 VAL A CA 1
ATOM 1035 C C . VAL A 1 128 ? -0.549 21.562 13.203 1 97.69 128 VAL A C 1
ATOM 1037 O O . VAL A 1 128 ? -1.479 20.75 13.32 1 97.69 128 VAL A O 1
ATOM 1040 N N . ALA A 1 129 ? 0.334 21.781 14.148 1 97.88 129 ALA A N 1
ATOM 1041 C CA . ALA A 1 129 ? 0.258 21.078 15.43 1 97.88 129 ALA A CA 1
ATOM 1042 C C . ALA A 1 129 ? -1.074 21.359 16.125 1 97.88 129 ALA A C 1
ATOM 1044 O O . ALA A 1 129 ? -1.665 20.453 16.719 1 97.88 129 ALA A O 1
ATOM 1045 N N . ALA A 1 130 ? 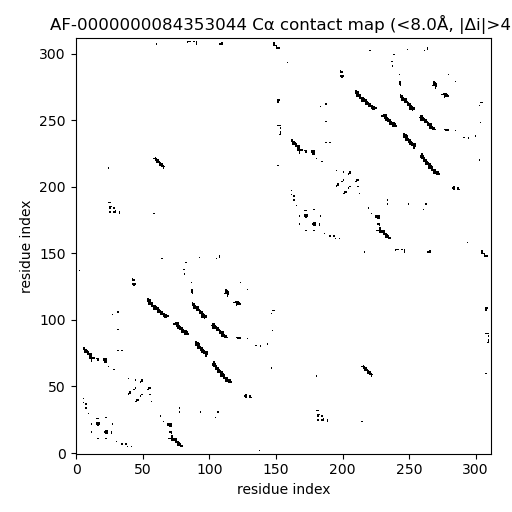-1.519 22.578 16.078 1 97.69 130 ALA A N 1
ATOM 1046 C CA . ALA A 1 130 ? -2.793 22.953 16.672 1 97.69 130 ALA A CA 1
ATOM 1047 C C . ALA A 1 130 ? -3.955 22.219 16 1 97.69 130 ALA A C 1
ATOM 1049 O O . ALA A 1 130 ? -4.871 21.75 16.688 1 97.69 130 ALA A O 1
ATOM 1050 N N . ALA A 1 131 ? -3.893 22.141 14.664 1 97.19 131 ALA A N 1
ATOM 1051 C CA . ALA A 1 131 ? -4.93 21.438 13.922 1 97.19 131 ALA A CA 1
ATOM 1052 C C . ALA A 1 131 ? -4.953 19.953 14.289 1 97.19 131 ALA A C 1
ATOM 1054 O O . ALA A 1 131 ? -6.023 19.344 14.406 1 97.19 131 ALA A O 1
ATOM 1055 N N . ILE A 1 132 ? -3.818 19.359 14.453 1 97.31 132 ILE A N 1
ATOM 1056 C CA . ILE A 1 132 ? -3.689 17.953 14.828 1 97.31 132 ILE A CA 1
ATOM 1057 C C . ILE A 1 132 ? -4.285 17.734 16.219 1 97.31 132 ILE A C 1
ATOM 1059 O O . ILE A 1 132 ? -5.008 16.75 16.438 1 97.31 132 ILE A O 1
ATOM 1063 N N . ARG A 1 133 ? -4.004 18.625 17.094 1 96.94 133 ARG A N 1
ATOM 1064 C CA . ARG A 1 133 ? -4.559 18.531 18.453 1 96.94 133 ARG A CA 1
ATOM 1065 C C . ARG A 1 133 ? -6.082 18.594 18.422 1 96.94 133 ARG A C 1
ATOM 1067 O O . ARG A 1 133 ? -6.75 17.844 19.141 1 96.94 133 ARG A O 1
ATOM 1074 N N . GLN A 1 134 ? -6.57 19.469 17.641 1 96.31 134 GLN A N 1
ATOM 1075 C CA . GLN A 1 134 ? -8.016 19.578 17.516 1 96.31 134 GLN A CA 1
ATOM 1076 C C . GLN A 1 134 ? -8.633 18.297 16.984 1 96.31 134 GLN A C 1
ATOM 1078 O O . GLN A 1 134 ? -9.688 17.859 17.453 1 96.31 134 GLN A O 1
ATOM 1083 N N . LEU A 1 135 ? -7.977 17.734 15.992 1 96.25 135 LEU A N 1
ATOM 1084 C CA . LEU A 1 135 ? -8.438 16.469 15.438 1 96.25 135 LEU A CA 1
ATOM 1085 C C . LEU A 1 135 ? -8.438 15.383 16.5 1 96.25 135 LEU A C 1
ATOM 1087 O O . LEU A 1 135 ? -9.398 14.617 16.625 1 96.25 135 LEU A O 1
ATOM 1091 N N . ARG A 1 136 ? -7.379 15.289 17.234 1 95.94 136 ARG A N 1
ATOM 1092 C CA . ARG A 1 136 ? -7.262 14.32 18.312 1 95.94 136 ARG A CA 1
ATOM 1093 C C . ARG A 1 136 ? -8.414 14.469 19.312 1 95.94 136 ARG A C 1
ATOM 1095 O O . ARG A 1 136 ? -9.031 13.477 19.703 1 95.94 136 ARG A O 1
ATOM 1102 N N . GLU A 1 137 ? -8.656 15.703 19.703 1 95.75 137 GLU A N 1
ATOM 1103 C CA . GLU A 1 137 ? -9.727 15.977 20.656 1 95.75 137 GLU A CA 1
ATOM 1104 C C . GLU A 1 137 ? -11.086 15.57 20.094 1 95.75 137 GLU A C 1
ATOM 1106 O O . GLU A 1 137 ? -11.914 14.992 20.797 1 95.75 137 GLU A O 1
ATOM 1111 N N . ALA A 1 138 ? -11.281 15.844 18.828 1 95.25 138 ALA A N 1
ATOM 1112 C CA . ALA A 1 138 ? -12.555 15.547 18.172 1 95.25 138 ALA A CA 1
ATOM 1113 C C . ALA A 1 138 ? -12.781 14.047 18.078 1 95.25 138 ALA A C 1
ATOM 1115 O O . ALA A 1 138 ? -13.922 13.586 17.984 1 95.25 138 ALA A O 1
ATOM 1116 N N . GLN A 1 139 ? -11.688 13.266 18.094 1 96.12 139 GLN A N 1
ATOM 1117 C CA . GLN A 1 139 ? -11.805 11.836 17.812 1 96.12 139 GLN A CA 1
ATOM 1118 C C . GLN A 1 139 ? -11.484 11.008 19.047 1 96.12 139 GLN A C 1
ATOM 1120 O O . GLN A 1 139 ? -11.273 9.797 18.953 1 96.12 139 GLN A O 1
ATOM 1125 N N . GLN A 1 140 ? -11.367 11.586 20.172 1 91.88 140 GLN A N 1
ATOM 1126 C CA . GLN A 1 140 ? -10.914 10.945 21.406 1 91.88 140 GLN A CA 1
ATOM 1127 C C . GLN A 1 140 ? -11.82 9.781 21.781 1 91.88 140 GLN A C 1
ATOM 1129 O O . GLN A 1 140 ? -11.375 8.812 22.406 1 91.88 140 GLN A O 1
ATOM 1134 N N . GLN A 1 141 ? -13.039 9.789 21.328 1 93.12 141 GLN A N 1
ATOM 1135 C CA . GLN A 1 141 ? -13.992 8.773 21.766 1 93.12 141 GLN A CA 1
ATOM 1136 C C . GLN A 1 141 ? -14.102 7.641 20.75 1 93.12 141 GLN A C 1
ATOM 1138 O O . GLN A 1 141 ? -14.797 6.648 21 1 93.12 141 GLN A O 1
ATOM 1143 N N . LEU A 1 142 ? -13.43 7.719 19.656 1 95.38 142 LEU A N 1
ATOM 1144 C CA . LEU A 1 142 ? -13.516 6.688 18.641 1 95.38 142 LEU A CA 1
ATOM 1145 C C . LEU A 1 142 ? -12.734 5.445 19.047 1 95.38 142 LEU A C 1
ATOM 1147 O O . LEU A 1 142 ? -11.641 5.555 19.609 1 95.38 142 LEU A O 1
ATOM 1151 N N . SER A 1 143 ? -13.336 4.301 18.766 1 97.12 143 SER A N 1
ATOM 1152 C CA . SER A 1 143 ? -12.648 3.039 19.016 1 97.12 143 SER A CA 1
ATOM 1153 C C . SER A 1 143 ? -11.57 2.775 17.984 1 97.12 143 SER A C 1
ATOM 1155 O O . SER A 1 143 ? -11.656 3.254 16.844 1 97.12 143 SER A O 1
ATOM 1157 N N . ILE A 1 144 ? -10.547 2.049 18.344 1 96.81 144 ILE A N 1
ATOM 1158 C CA . ILE A 1 144 ? -9.484 1.666 17.422 1 96.81 144 ILE A CA 1
ATOM 1159 C C . ILE A 1 144 ? -10.016 0.625 16.438 1 96.81 144 ILE A C 1
ATOM 1161 O O . ILE A 1 144 ? -10.562 -0.402 16.844 1 96.81 144 ILE A O 1
ATOM 1165 N N . PRO A 1 145 ? -9.836 0.846 15.164 1 97.25 145 PRO A N 1
ATOM 1166 C CA . PRO A 1 145 ? -10.328 -0.114 14.18 1 97.25 145 PRO A CA 1
ATOM 1167 C C . PRO A 1 145 ? -9.68 -1.489 14.312 1 97.25 145 PRO A C 1
ATOM 1169 O O . PRO A 1 145 ? -8.5 -1.588 14.664 1 97.25 145 PRO A O 1
ATOM 1172 N N . LYS A 1 146 ? -10.422 -2.502 13.898 1 96.56 146 LYS A N 1
ATOM 1173 C CA . LYS A 1 146 ? -9.961 -3.877 14.07 1 96.56 146 LYS A CA 1
ATOM 1174 C C . LYS A 1 146 ? -8.734 -4.16 13.203 1 96.56 146 LYS A C 1
ATOM 1176 O O . LYS A 1 146 ? -7.898 -4.988 13.562 1 96.56 146 LYS A O 1
ATOM 1181 N N . GLN A 1 147 ? -8.633 -3.488 12.078 1 97.12 147 GLN A N 1
ATOM 1182 C CA . GLN A 1 147 ? -7.543 -3.758 11.141 1 97.12 147 GLN A CA 1
ATOM 1183 C C . GLN A 1 147 ? -6.262 -3.053 11.578 1 97.12 147 GLN A C 1
ATOM 1185 O O . GLN A 1 147 ? -5.191 -3.295 11.016 1 97.12 147 GLN A O 1
ATOM 1190 N N . ALA A 1 148 ? -6.336 -2.094 12.555 1 97.81 148 ALA A N 1
ATOM 1191 C CA . ALA A 1 148 ? -5.145 -1.37 12.992 1 97.81 148 ALA A CA 1
ATOM 1192 C C . ALA A 1 148 ? -4.133 -2.314 13.633 1 97.81 148 ALA A C 1
ATOM 1194 O O . ALA A 1 148 ? -4.488 -3.133 14.484 1 97.81 148 ALA A O 1
ATOM 1195 N N . GLY A 1 149 ? -2.91 -2.221 13.234 1 96.62 149 GLY A N 1
ATOM 1196 C CA . GLY A 1 149 ? -1.842 -3.021 13.812 1 96.62 149 GLY A CA 1
ATOM 1197 C C . GLY A 1 149 ? -1.801 -4.438 13.273 1 96.62 149 GLY A C 1
ATOM 1198 O O . GLY A 1 149 ? -1.164 -5.312 13.859 1 96.62 149 GLY A O 1
ATOM 1199 N N . ARG A 1 150 ? -2.432 -4.719 12.242 1 95.38 150 ARG A N 1
ATOM 1200 C CA . ARG A 1 150 ? -2.449 -6.055 11.656 1 95.38 150 ARG A CA 1
ATOM 1201 C C . ARG A 1 150 ? -1.056 -6.465 11.188 1 95.38 150 ARG A C 1
ATOM 1203 O O . ARG A 1 150 ? -0.279 -5.629 10.727 1 95.38 150 ARG A O 1
ATOM 1210 N N . ARG A 1 151 ? -0.775 -7.723 11.305 1 96.44 151 ARG A N 1
ATOM 1211 C CA . ARG A 1 151 ? 0.426 -8.367 10.781 1 96.44 151 ARG A CA 1
ATOM 1212 C C . ARG A 1 151 ? 0.076 -9.391 9.711 1 96.44 151 ARG A C 1
ATOM 1214 O O . ARG A 1 151 ? -0.861 -10.18 9.875 1 96.44 151 ARG A O 1
ATOM 1221 N N . ILE A 1 152 ? 0.838 -9.406 8.641 1 97.81 152 ILE A N 1
ATOM 1222 C CA . ILE A 1 152 ? 0.551 -10.336 7.559 1 97.81 152 ILE A CA 1
ATOM 1223 C C . ILE A 1 152 ? 1.14 -11.711 7.883 1 97.81 152 ILE A C 1
ATOM 1225 O O . ILE A 1 152 ? 2.303 -11.812 8.281 1 97.81 152 ILE A O 1
ATOM 1229 N N . GLY A 1 153 ? 0.356 -12.672 7.688 1 96.75 153 GLY A N 1
ATOM 1230 C CA . GLY A 1 153 ? 0.771 -14.047 7.902 1 96.75 153 GLY A CA 1
ATOM 1231 C C . GLY A 1 153 ? -0.334 -15.055 7.633 1 96.75 153 GLY A C 1
ATOM 1232 O O . GLY A 1 153 ? -1.509 -14.688 7.559 1 96.75 153 GLY A O 1
ATOM 1233 N N . ILE A 1 154 ? 0.063 -16.297 7.402 1 96 154 ILE A N 1
ATOM 1234 C CA . ILE A 1 154 ? -0.899 -17.375 7.23 1 96 154 ILE A CA 1
ATOM 1235 C C . ILE A 1 154 ? -1.107 -18.109 8.562 1 96 154 ILE A C 1
ATOM 1237 O O . ILE A 1 154 ? -0.172 -18.688 9.109 1 96 154 ILE A O 1
ATOM 1241 N N . LYS A 1 155 ? -2.281 -17.969 9.055 1 87.75 155 LYS A N 1
ATOM 1242 C CA . LYS A 1 155 ? -2.613 -18.656 10.289 1 87.75 155 LYS A CA 1
ATOM 1243 C C . LYS A 1 155 ? -2.869 -20.141 10.031 1 87.75 155 LYS A C 1
ATOM 1245 O O . LYS A 1 155 ? -3.635 -20.5 9.133 1 87.75 155 LYS A O 1
ATOM 1250 N N . ARG A 1 156 ? -2.1 -21.094 10.703 1 82.75 156 ARG A N 1
ATOM 1251 C CA . ARG A 1 156 ? -2.275 -22.531 10.547 1 82.75 156 ARG A CA 1
ATOM 1252 C C . ARG A 1 156 ? -3 -23.125 11.758 1 82.75 156 ARG A C 1
ATOM 1254 O O . ARG A 1 156 ? -2.891 -22.609 12.867 1 82.75 156 ARG A O 1
ATOM 1261 N N . MET B 1 1 ? 13.172 -25.625 -16.859 1 37.12 1 MET B N 1
ATOM 1262 C CA . MET B 1 1 ? 12.75 -24.328 -16.344 1 37.12 1 MET B CA 1
ATOM 1263 C C . MET B 1 1 ? 13.922 -23.578 -15.703 1 37.12 1 MET B C 1
ATOM 1265 O O . MET B 1 1 ? 14.562 -24.109 -14.781 1 37.12 1 MET B O 1
ATOM 1269 N N . THR B 1 2 ? 14.586 -22.875 -16.438 1 42.19 2 THR B N 1
ATOM 1270 C CA . THR B 1 2 ? 15.859 -22.281 -16.031 1 42.19 2 THR B CA 1
ATOM 1271 C C . THR B 1 2 ? 15.727 -21.641 -14.648 1 42.19 2 THR B C 1
ATOM 1273 O O . THR B 1 2 ? 14.695 -21.047 -14.328 1 42.19 2 THR B O 1
ATOM 1276 N N . ASN B 1 3 ? 16.297 -22.266 -13.594 1 54.09 3 ASN B N 1
ATOM 1277 C CA . ASN B 1 3 ? 16.391 -21.969 -12.172 1 54.09 3 ASN B CA 1
ATOM 1278 C C . ASN B 1 3 ? 16.672 -20.5 -11.914 1 54.09 3 ASN B C 1
ATOM 1280 O O . ASN B 1 3 ? 17.547 -20.141 -11.117 1 54.09 3 ASN B O 1
ATOM 1284 N N . LYS B 1 4 ? 16.359 -19.625 -12.938 1 64.12 4 LYS B N 1
ATOM 1285 C CA . LYS B 1 4 ? 16.766 -18.234 -12.758 1 64.12 4 LYS B CA 1
ATOM 1286 C C . LYS B 1 4 ? 15.836 -17.516 -11.773 1 64.12 4 LYS B C 1
ATOM 1288 O O . LYS B 1 4 ? 14.617 -17.641 -11.859 1 64.12 4 LYS B O 1
ATOM 1293 N N . PRO B 1 5 ? 16.422 -16.844 -10.891 1 79.38 5 PRO B N 1
ATOM 1294 C CA . PRO B 1 5 ? 15.664 -16.062 -9.914 1 79.38 5 PRO B CA 1
ATOM 1295 C C . PRO B 1 5 ? 14.773 -15.008 -10.57 1 79.38 5 PRO B C 1
ATOM 1297 O O . PRO B 1 5 ? 15.125 -14.461 -11.617 1 79.38 5 PRO B O 1
ATOM 1300 N N . PHE B 1 6 ? 13.477 -14.898 -10.211 1 86.5 6 PHE B N 1
ATOM 1301 C CA . PHE B 1 6 ? 12.539 -13.891 -10.688 1 86.5 6 PHE B CA 1
ATOM 1302 C C . PHE B 1 6 ? 13.094 -12.492 -10.453 1 86.5 6 PHE B C 1
ATOM 1304 O O . PHE B 1 6 ? 13.539 -12.164 -9.352 1 86.5 6 PHE B O 1
ATOM 1311 N N . HIS B 1 7 ? 13.18 -11.75 -11.555 1 90.56 7 HIS B N 1
ATOM 1312 C CA . HIS B 1 7 ? 13.562 -10.352 -11.492 1 90.56 7 HIS B CA 1
ATOM 1313 C C . HIS B 1 7 ? 12.594 -9.477 -12.281 1 90.56 7 HIS B C 1
ATOM 1315 O O . HIS B 1 7 ? 12.25 -9.805 -13.422 1 90.56 7 HIS B O 1
ATOM 1321 N N . TYR B 1 8 ? 12.133 -8.453 -11.688 1 96.25 8 TYR B N 1
ATOM 1322 C CA . TYR B 1 8 ? 11.312 -7.457 -12.367 1 96.25 8 TYR B CA 1
ATOM 1323 C C . TYR B 1 8 ? 12.023 -6.113 -12.422 1 96.25 8 TYR B C 1
ATOM 1325 O O . TYR B 1 8 ? 12.562 -5.641 -11.414 1 96.25 8 TYR B O 1
ATOM 1333 N N . GLN B 1 9 ? 12.086 -5.598 -13.633 1 97.38 9 GLN B N 1
ATOM 1334 C CA . GLN B 1 9 ? 12.758 -4.312 -13.82 1 97.38 9 GLN B CA 1
ATOM 1335 C C . GLN B 1 9 ? 11.773 -3.248 -14.297 1 97.38 9 GLN B C 1
ATOM 1337 O O . GLN B 1 9 ? 10.883 -3.533 -15.094 1 97.38 9 GLN B O 1
ATOM 1342 N N . ASN B 1 10 ? 11.961 -2.1 -13.789 1 97.38 10 ASN B N 1
ATOM 1343 C CA . ASN B 1 10 ? 11.156 -0.935 -14.141 1 97.38 10 ASN B CA 1
ATOM 1344 C C . ASN B 1 10 ? 11.977 0.352 -14.086 1 97.38 10 ASN B C 1
ATOM 1346 O O . ASN B 1 10 ? 13.172 0.318 -13.812 1 97.38 10 ASN B O 1
ATOM 1350 N N . LEU B 1 11 ? 11.43 1.44 -14.539 1 97.69 11 LEU B N 1
ATOM 1351 C CA . LEU B 1 11 ? 11.969 2.787 -14.406 1 97.69 11 LEU B CA 1
ATOM 1352 C C . LEU B 1 11 ? 10.953 3.725 -13.766 1 97.69 11 LEU B C 1
ATOM 1354 O O . LEU B 1 11 ? 9.742 3.533 -13.914 1 97.69 11 LEU B O 1
ATOM 1358 N N . VAL B 1 12 ? 11.5 4.656 -13.086 1 98.69 12 VAL B N 1
ATOM 1359 C CA . VAL B 1 12 ? 10.609 5.668 -12.531 1 98.69 12 VAL B CA 1
ATOM 1360 C C . VAL B 1 12 ? 10.094 6.57 -13.648 1 98.69 12 VAL B C 1
ATOM 1362 O O . VAL B 1 12 ? 10.852 7.367 -14.211 1 98.69 12 VAL B O 1
ATOM 1365 N N . HIS B 1 13 ? 8.828 6.484 -13.891 1 98.38 13 HIS B N 1
ATOM 1366 C CA . HIS B 1 13 ? 8.211 7.207 -14.992 1 98.38 13 HIS B CA 1
ATOM 1367 C C . HIS B 1 13 ? 7.934 8.656 -14.617 1 98.38 13 HIS B C 1
ATOM 1369 O O . HIS B 1 13 ? 7.816 8.984 -13.43 1 98.38 13 HIS B O 1
ATOM 1375 N N . ASP B 1 14 ? 7.719 9.469 -15.609 1 98.06 14 ASP B N 1
ATOM 1376 C CA . ASP B 1 14 ? 7.461 10.891 -15.391 1 98.06 14 ASP B CA 1
ATOM 1377 C C . ASP B 1 14 ? 6.172 11.094 -14.602 1 98.06 14 ASP B C 1
ATOM 1379 O O . ASP B 1 14 ? 6.09 12 -13.766 1 98.06 14 ASP B O 1
ATOM 1383 N N . GLU B 1 15 ? 5.242 10.25 -14.836 1 97.25 15 GLU B N 1
ATOM 1384 C CA . GLU B 1 15 ? 3.938 10.43 -14.211 1 97.25 15 GLU B CA 1
ATOM 1385 C C . GLU B 1 15 ? 3.955 9.945 -12.758 1 97.25 15 GLU B C 1
ATOM 1387 O O . GLU B 1 15 ? 2.967 10.094 -12.039 1 97.25 15 GLU B O 1
ATOM 1392 N N . TRP B 1 16 ? 5.113 9.352 -12.344 1 98 16 TRP B N 1
ATOM 1393 C CA . TRP B 1 16 ? 5.211 8.758 -11.008 1 98 16 TRP B CA 1
ATOM 1394 C C . TRP B 1 16 ? 5.812 9.742 -10.016 1 98 16 TRP B C 1
ATOM 1396 O O . TRP B 1 16 ? 5.891 9.461 -8.82 1 98 16 TRP B O 1
ATOM 1406 N N . VAL B 1 17 ? 6.277 10.938 -10.516 1 97.81 17 VAL B N 1
ATOM 1407 C CA . VAL B 1 17 ? 7.09 11.797 -9.656 1 97.81 17 VAL B CA 1
ATOM 1408 C C .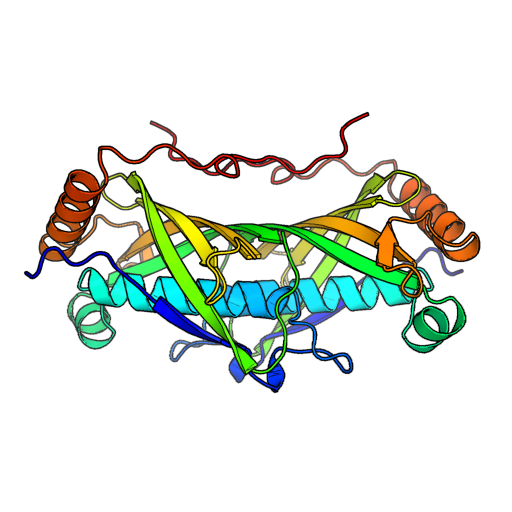 VAL B 1 17 ? 6.379 13.125 -9.43 1 97.81 17 VAL B C 1
ATOM 1410 O O . VAL B 1 17 ? 5.508 13.516 -10.211 1 97.81 17 VAL B O 1
ATOM 1413 N N . ASP B 1 18 ? 6.66 13.742 -8.32 1 93.31 18 ASP B N 1
ATOM 1414 C CA . ASP B 1 18 ? 6.176 15.094 -8.07 1 93.31 18 ASP B CA 1
ATOM 1415 C C . ASP B 1 18 ? 7.035 16.125 -8.789 1 93.31 18 ASP B C 1
ATOM 1417 O O . ASP B 1 18 ? 7.875 15.781 -9.617 1 93.31 18 ASP B O 1
ATOM 1421 N N . TYR B 1 19 ? 6.762 17.406 -8.562 1 90.44 19 TYR B N 1
ATOM 1422 C CA . TYR B 1 19 ? 7.43 18.5 -9.266 1 90.44 19 TYR B CA 1
ATOM 1423 C C . TYR B 1 19 ? 8.93 18.469 -9.023 1 90.44 19 TYR B C 1
ATOM 1425 O O . TYR B 1 19 ? 9.719 18.891 -9.883 1 90.44 19 TYR B O 1
ATOM 1433 N N . ASN B 1 20 ? 9.391 17.875 -7.832 1 89.69 20 ASN B N 1
ATOM 1434 C CA . ASN B 1 20 ? 10.805 17.797 -7.473 1 89.69 20 ASN B CA 1
ATOM 1435 C C . ASN B 1 20 ? 11.453 16.531 -8.008 1 89.69 20 ASN B C 1
ATOM 1437 O O . ASN B 1 20 ? 12.633 16.281 -7.746 1 89.69 20 ASN B O 1
ATOM 1441 N N . GLY B 1 21 ? 10.711 15.719 -8.664 1 94.75 21 GLY B N 1
ATOM 1442 C CA . GLY B 1 21 ? 11.234 14.508 -9.273 1 94.75 21 GLY B CA 1
ATOM 1443 C C . GLY B 1 21 ? 11.25 13.32 -8.328 1 94.75 21 GLY B C 1
ATOM 1444 O O . GLY B 1 21 ? 11.836 12.281 -8.633 1 94.75 21 GLY B O 1
ATOM 1445 N N . HIS B 1 22 ? 10.648 13.422 -7.168 1 96.12 22 HIS B N 1
ATOM 1446 C CA . HIS B 1 22 ? 10.578 12.32 -6.207 1 96.12 22 HIS B CA 1
ATOM 1447 C C . HIS B 1 22 ? 9.383 11.422 -6.492 1 96.12 22 HIS B C 1
ATOM 1449 O O . HIS B 1 22 ? 8.266 11.914 -6.699 1 96.12 22 HIS B O 1
ATOM 1455 N N . MET B 1 23 ? 9.664 10.148 -6.523 1 98.38 23 MET B N 1
ATOM 1456 C CA . MET B 1 23 ? 8.602 9.172 -6.734 1 98.38 23 MET B CA 1
ATOM 1457 C C . MET B 1 23 ? 7.586 9.211 -5.594 1 98.38 23 MET B C 1
ATOM 1459 O O . MET B 1 23 ? 7.969 9.211 -4.418 1 98.38 23 MET B O 1
ATOM 1463 N N . ASN B 1 24 ? 6.32 9.281 -5.934 1 97.88 24 ASN B N 1
ATOM 1464 C CA . ASN B 1 24 ? 5.262 9.352 -4.934 1 97.88 24 ASN B CA 1
ATOM 1465 C C . ASN B 1 24 ? 4.973 7.98 -4.324 1 97.88 24 ASN B C 1
ATOM 1467 O O . ASN B 1 24 ? 5.312 6.953 -4.914 1 97.88 24 ASN B O 1
ATOM 1471 N N . ASP B 1 25 ? 4.355 8.016 -3.121 1 98.62 25 ASP B N 1
ATOM 1472 C CA . ASP B 1 25 ? 4.086 6.77 -2.406 1 98.62 25 ASP B CA 1
ATOM 1473 C C . ASP B 1 25 ? 3.201 5.844 -3.234 1 98.62 25 ASP B C 1
ATOM 1475 O O . ASP B 1 25 ? 3.465 4.641 -3.326 1 98.62 25 ASP B O 1
ATOM 1479 N N . ALA B 1 26 ? 2.17 6.34 -3.867 1 98.62 26 ALA B N 1
ATOM 1480 C CA . ALA B 1 26 ? 1.272 5.527 -4.684 1 98.62 26 ALA B CA 1
ATOM 1481 C C . ALA B 1 26 ? 2.02 4.891 -5.852 1 98.62 26 ALA B C 1
ATOM 1483 O O . ALA B 1 26 ? 1.651 3.809 -6.316 1 98.62 26 ALA B O 1
ATOM 1484 N N . ALA B 1 27 ? 3.031 5.543 -6.32 1 98.75 27 ALA B N 1
ATOM 1485 C CA . ALA B 1 27 ? 3.807 5.008 -7.434 1 98.75 27 ALA B CA 1
ATOM 1486 C C . ALA B 1 27 ? 4.602 3.777 -7.008 1 98.75 27 ALA B C 1
ATOM 1488 O O . ALA B 1 27 ? 4.785 2.846 -7.797 1 98.75 27 ALA B O 1
ATOM 1489 N N . TYR B 1 28 ? 5.125 3.777 -5.793 1 98.94 28 TYR B N 1
ATOM 1490 C CA . TYR B 1 28 ? 5.746 2.561 -5.281 1 98.94 28 TYR B CA 1
ATOM 1491 C C . TYR B 1 28 ? 4.762 1.397 -5.301 1 98.94 28 TYR B C 1
ATOM 1493 O O . TYR B 1 28 ? 5.109 0.288 -5.711 1 98.94 28 TYR B O 1
ATOM 1501 N N . ALA B 1 29 ? 3.539 1.662 -4.828 1 98.88 29 ALA B N 1
ATOM 1502 C CA . ALA B 1 29 ? 2.502 0.633 -4.84 1 98.88 29 ALA B CA 1
ATOM 1503 C C . ALA B 1 29 ? 2.252 0.125 -6.258 1 98.88 29 ALA B C 1
ATOM 1505 O O . ALA B 1 29 ? 2.064 -1.075 -6.469 1 98.88 29 ALA B O 1
ATOM 1506 N N . LYS B 1 30 ? 2.232 1.045 -7.172 1 98.69 30 LYS B N 1
ATOM 1507 C CA . LYS B 1 30 ? 2.049 0.678 -8.57 1 98.69 30 LYS B CA 1
ATOM 1508 C C . LYS B 1 30 ? 3.178 -0.228 -9.055 1 98.69 30 LYS B C 1
ATOM 1510 O O . LYS B 1 30 ? 2.93 -1.254 -9.688 1 98.69 30 LYS B O 1
ATOM 1515 N N . ALA B 1 31 ? 4.371 0.124 -8.75 1 98.75 31 ALA B N 1
ATOM 1516 C CA . ALA B 1 31 ? 5.52 -0.687 -9.141 1 98.75 31 ALA B CA 1
ATOM 1517 C C . ALA B 1 31 ? 5.43 -2.09 -8.547 1 98.75 31 ALA B C 1
ATOM 1519 O O . ALA B 1 31 ? 5.672 -3.08 -9.234 1 98.75 31 ALA B O 1
ATOM 1520 N N . PHE B 1 32 ? 5.113 -2.154 -7.273 1 98.88 32 PHE B N 1
ATOM 1521 C CA . PHE B 1 32 ? 4.984 -3.455 -6.625 1 98.88 32 PHE B CA 1
ATOM 1522 C C . PHE B 1 32 ? 3.836 -4.25 -7.234 1 98.88 32 PHE B C 1
ATOM 1524 O O . PHE B 1 32 ? 3.932 -5.469 -7.391 1 98.88 32 PHE B O 1
ATOM 1531 N N . SER B 1 33 ? 2.699 -3.596 -7.531 1 98.69 33 SER B N 1
ATOM 1532 C CA . SER B 1 33 ? 1.572 -4.254 -8.18 1 98.69 33 SER B CA 1
ATOM 1533 C C . SER B 1 33 ? 1.987 -4.863 -9.516 1 98.69 33 SER B C 1
ATOM 1535 O O . SER B 1 33 ? 1.643 -6.008 -9.82 1 98.69 33 SER B O 1
ATOM 1537 N N . GLN B 1 34 ? 2.734 -4.086 -10.289 1 98.38 34 GLN B N 1
ATOM 1538 C CA . GLN B 1 34 ? 3.223 -4.57 -11.578 1 98.38 34 GLN B CA 1
ATOM 1539 C C . GLN B 1 34 ? 4.172 -5.75 -11.398 1 98.38 34 GLN B C 1
ATOM 1541 O O . GLN B 1 34 ? 4.156 -6.695 -12.195 1 98.38 34 GLN B O 1
ATOM 1546 N N . ALA B 1 35 ? 4.992 -5.699 -10.398 1 98.5 35 ALA B N 1
ATOM 1547 C CA . ALA B 1 35 ? 5.895 -6.809 -10.094 1 98.5 35 ALA B CA 1
ATOM 1548 C C . ALA B 1 35 ? 5.113 -8.062 -9.727 1 98.5 35 ALA B C 1
ATOM 1550 O O . ALA B 1 35 ? 5.477 -9.172 -10.125 1 98.5 35 ALA B O 1
ATOM 1551 N N . VAL B 1 36 ? 4.066 -7.914 -8.938 1 98.31 36 VAL B N 1
ATOM 1552 C CA . VAL B 1 36 ? 3.201 -9.031 -8.586 1 98.31 36 VAL B CA 1
ATOM 1553 C C . VAL B 1 36 ? 2.604 -9.641 -9.859 1 98.31 36 VAL B C 1
ATOM 1555 O O . VAL B 1 36 ? 2.598 -10.867 -10.023 1 98.31 36 VAL B O 1
ATOM 1558 N N . ASP B 1 37 ? 2.096 -8.773 -10.727 1 97.38 37 ASP B N 1
ATOM 1559 C CA . ASP B 1 37 ? 1.524 -9.266 -11.977 1 97.38 37 ASP B CA 1
ATOM 1560 C C . ASP B 1 37 ? 2.545 -10.078 -12.766 1 97.38 37 ASP B C 1
ATOM 1562 O O . ASP B 1 37 ? 2.23 -11.156 -13.273 1 97.38 37 ASP B O 1
ATOM 1566 N N . ALA B 1 38 ? 3.756 -9.57 -12.852 1 97.81 38 ALA B N 1
ATOM 1567 C CA . ALA B 1 38 ? 4.828 -10.266 -13.555 1 97.81 38 ALA B CA 1
ATOM 1568 C C . ALA B 1 38 ? 5.148 -11.602 -12.891 1 97.81 38 ALA B C 1
ATOM 1570 O O . ALA B 1 38 ? 5.406 -12.594 -13.578 1 97.81 38 ALA B O 1
ATOM 1571 N N . PHE B 1 39 ? 5.164 -11.602 -11.609 1 98.19 39 PHE B N 1
ATOM 1572 C CA . PHE B 1 39 ? 5.418 -12.828 -10.852 1 98.19 39 PHE B CA 1
ATOM 1573 C C . PHE B 1 39 ? 4.332 -13.859 -11.117 1 98.19 39 PHE B C 1
ATOM 1575 O O . PHE B 1 39 ? 4.633 -15.039 -11.328 1 98.19 39 PHE B O 1
ATOM 1582 N N . ILE B 1 40 ? 3.07 -13.422 -11.078 1 97.62 40 ILE B N 1
ATOM 1583 C CA . ILE B 1 40 ? 1.928 -14.297 -11.328 1 97.62 40 ILE B CA 1
ATOM 1584 C C . ILE B 1 40 ? 2.041 -14.914 -12.719 1 97.62 40 ILE B C 1
ATOM 1586 O O . ILE B 1 40 ? 1.797 -16.109 -12.898 1 97.62 40 ILE B O 1
ATOM 1590 N N . ASP B 1 41 ? 2.475 -14.125 -13.688 1 96.75 41 ASP B N 1
ATOM 1591 C CA . ASP B 1 41 ? 2.756 -14.648 -15.016 1 96.75 41 ASP B CA 1
ATOM 1592 C C . ASP B 1 41 ? 3.854 -15.703 -14.977 1 96.75 41 ASP B C 1
ATOM 1594 O O . ASP B 1 41 ? 3.734 -16.75 -15.609 1 96.75 41 ASP B O 1
ATOM 1598 N N . ASP B 1 42 ? 4.859 -15.445 -14.195 1 96 42 ASP B N 1
ATOM 1599 C CA . ASP B 1 42 ? 6.059 -16.281 -14.133 1 96 42 ASP B CA 1
ATOM 1600 C C . ASP B 1 42 ? 5.746 -17.641 -13.547 1 96 42 ASP B C 1
ATOM 1602 O O . ASP B 1 42 ? 6.367 -18.641 -13.922 1 96 42 ASP B O 1
ATOM 1606 N N . ILE B 1 43 ? 4.805 -17.703 -12.703 1 96 43 ILE B N 1
ATOM 1607 C CA . ILE B 1 43 ? 4.508 -18.984 -12.078 1 96 43 ILE B CA 1
ATOM 1608 C C . ILE B 1 43 ? 3.412 -19.703 -12.875 1 96 43 ILE B C 1
ATOM 1610 O O . ILE B 1 43 ? 2.865 -20.703 -12.414 1 96 43 ILE B O 1
ATOM 1614 N N . GLY B 1 44 ? 2.988 -19.109 -14 1 95.69 44 GLY B N 1
ATOM 1615 C CA . GLY B 1 44 ? 2.188 -19.875 -14.945 1 95.69 44 GLY B CA 1
ATOM 1616 C C . GLY B 1 44 ? 0.759 -19.375 -15.055 1 95.69 44 GLY B C 1
ATOM 1617 O O . GLY B 1 44 ? -0.09 -20.047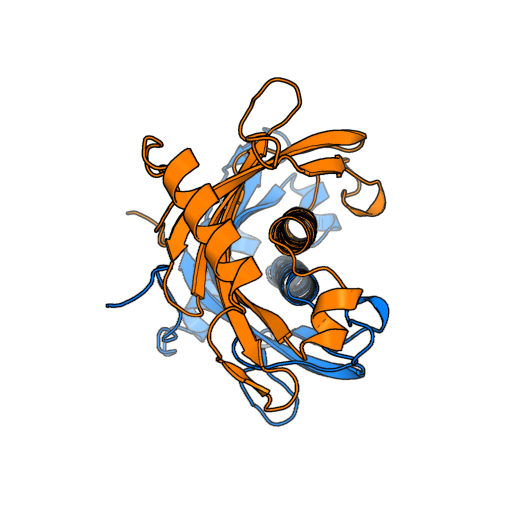 -15.656 1 95.69 44 GLY B O 1
ATOM 1618 N N . LEU B 1 45 ? 0.473 -18.281 -14.43 1 96.19 45 LEU B N 1
ATOM 1619 C CA . LEU B 1 45 ? -0.862 -17.703 -14.5 1 96.19 45 LEU B CA 1
ATOM 1620 C C . LEU B 1 45 ? -0.851 -16.406 -15.305 1 96.19 45 LEU B C 1
ATOM 1622 O O . LEU B 1 45 ? -1.199 -15.344 -14.789 1 96.19 45 LEU B O 1
ATOM 1626 N N . ASP B 1 46 ? -0.571 -16.578 -16.547 1 94.88 46 ASP B N 1
ATOM 1627 C CA . ASP B 1 46 ? -0.669 -15.414 -17.422 1 94.88 46 ASP B CA 1
ATOM 1628 C C . ASP B 1 46 ? -2.113 -15.172 -17.859 1 94.88 46 ASP B C 1
ATOM 1630 O O . ASP B 1 46 ? -3.012 -15.93 -17.5 1 94.88 46 ASP B O 1
ATOM 1634 N N . GLU B 1 47 ? -2.338 -14.141 -18.562 1 92.19 47 GLU B N 1
ATOM 1635 C CA . GLU B 1 47 ? -3.689 -13.719 -18.906 1 92.19 47 GLU B CA 1
ATOM 1636 C C . GLU B 1 47 ? -4.457 -14.852 -19.594 1 92.19 47 GLU B C 1
ATOM 1638 O O . GLU B 1 47 ? -5.609 -15.117 -19.25 1 92.19 47 GLU B O 1
ATOM 1643 N N . GLU B 1 48 ? -3.871 -15.5 -20.562 1 94 48 GLU B N 1
ATOM 1644 C CA . GLU B 1 48 ? -4.52 -16.578 -21.312 1 94 48 GLU B CA 1
ATOM 1645 C C . GLU B 1 48 ? -4.855 -17.75 -20.406 1 94 48 GLU B C 1
ATOM 1647 O O . GLU B 1 48 ? -5.961 -18.297 -20.484 1 94 48 GLU B O 1
ATOM 1652 N N . THR B 1 49 ? -3.928 -18.125 -19.641 1 95.12 49 THR B N 1
ATOM 1653 C CA . THR B 1 49 ? -4.133 -19.266 -18.766 1 95.12 49 THR B CA 1
ATOM 1654 C C . THR B 1 49 ? -5.188 -18.953 -17.703 1 95.12 49 THR B C 1
ATOM 1656 O O . THR B 1 49 ? -6.008 -19.812 -17.359 1 95.12 49 THR B O 1
ATOM 1659 N N . ARG B 1 50 ? -5.176 -17.734 -17.141 1 94.56 50 ARG B N 1
ATOM 1660 C CA . ARG B 1 50 ? -6.188 -17.328 -16.172 1 94.56 50 ARG B CA 1
ATOM 1661 C C . ARG B 1 50 ? -7.59 -17.484 -16.75 1 94.56 50 ARG B C 1
ATOM 1663 O O . ARG B 1 50 ? -8.5 -17.984 -16.078 1 94.56 50 ARG B O 1
ATOM 1670 N N . LYS B 1 51 ? -7.68 -17.062 -17.938 1 93.19 51 LYS B N 1
ATOM 1671 C CA . LYS B 1 51 ? -8.977 -17.156 -18.609 1 93.19 51 LYS B CA 1
ATOM 1672 C C . LYS B 1 51 ? -9.367 -18.609 -18.844 1 93.19 51 LYS B C 1
ATOM 1674 O O . LYS B 1 51 ? -10.5 -19 -18.562 1 93.19 51 LYS B O 1
ATOM 1679 N N . SER B 1 52 ? -8.453 -19.391 -19.344 1 95.62 52 SER B N 1
ATOM 1680 C CA . SER B 1 52 ? -8.727 -20.781 -19.688 1 95.62 52 SER B CA 1
ATOM 1681 C C . SER B 1 52 ? -9.062 -21.609 -18.453 1 95.62 52 SER B C 1
ATOM 1683 O O . SER B 1 52 ? -9.938 -22.484 -18.5 1 95.62 52 SER B O 1
ATOM 1685 N N . TRP B 1 53 ? -8.383 -21.328 -17.344 1 95.69 53 TRP B N 1
ATOM 1686 C CA . TRP B 1 53 ? -8.586 -22.109 -16.125 1 95.69 53 TRP B CA 1
ATOM 1687 C C . TRP B 1 53 ? -9.68 -21.5 -15.266 1 95.69 53 TRP B C 1
ATOM 1689 O O . TRP B 1 53 ? -10.117 -22.109 -14.289 1 95.69 53 TRP B O 1
ATOM 1699 N N . GLY B 1 54 ? -10.117 -20.281 -15.641 1 96.12 54 GLY B N 1
ATOM 1700 C CA . GLY B 1 54 ? -11.031 -19.609 -14.742 1 96.12 54 GLY B CA 1
ATOM 1701 C C . GLY B 1 54 ? -10.453 -19.391 -13.352 1 96.12 54 GLY B C 1
ATOM 1702 O O . GLY B 1 54 ? -11.094 -19.703 -12.352 1 96.12 54 GLY B O 1
ATOM 1703 N N . TYR B 1 55 ? -9.227 -18.953 -13.344 1 97.06 55 TYR B N 1
ATOM 1704 C CA . TYR B 1 55 ? -8.477 -18.828 -12.094 1 97.06 55 TYR B CA 1
ATOM 1705 C C . TYR B 1 55 ? -7.695 -17.516 -12.062 1 97.06 55 TYR B C 1
ATOM 1707 O O . TYR B 1 55 ? -7.121 -17.109 -13.078 1 97.06 55 TYR B O 1
ATOM 1715 N N . THR B 1 56 ? -7.762 -16.766 -10.953 1 95.44 56 THR B N 1
ATOM 1716 C CA . THR B 1 56 ? -7.035 -15.5 -10.82 1 95.44 56 THR B CA 1
ATOM 1717 C C . THR B 1 56 ? -6.465 -15.352 -9.414 1 95.44 56 THR B C 1
ATOM 1719 O O . THR B 1 56 ? -6.574 -16.266 -8.594 1 95.44 56 THR B O 1
ATOM 1722 N N . ILE B 1 57 ? -5.734 -14.32 -9.188 1 97.31 57 ILE B N 1
ATOM 1723 C CA . ILE B 1 57 ? -5.117 -14.023 -7.898 1 97.31 57 ILE B CA 1
ATOM 1724 C C . ILE B 1 57 ? -5.598 -12.664 -7.398 1 97.31 57 ILE B C 1
ATOM 1726 O O . ILE B 1 57 ? -5.629 -11.695 -8.164 1 97.31 57 ILE B O 1
ATOM 1730 N N . PHE B 1 58 ? -5.996 -12.578 -6.18 1 97.44 58 PHE B N 1
ATOM 1731 C CA . PHE B 1 58 ? -6.336 -11.32 -5.523 1 97.44 58 PHE B CA 1
ATOM 1732 C C . PHE B 1 58 ? -5.293 -10.961 -4.477 1 97.44 58 PHE B C 1
ATOM 1734 O O . PHE B 1 58 ? -4.777 -11.836 -3.775 1 97.44 58 PHE B O 1
ATOM 1741 N N . THR B 1 59 ? -4.945 -9.688 -4.41 1 98.69 59 THR B N 1
ATOM 1742 C CA . THR B 1 59 ? -4.188 -9.172 -3.275 1 98.69 59 THR B CA 1
ATOM 1743 C C . THR B 1 59 ? -5.109 -8.906 -2.088 1 98.69 59 THR B C 1
ATOM 1745 O O . THR B 1 59 ? -6.035 -8.094 -2.184 1 98.69 59 THR B O 1
ATOM 1748 N N . LEU B 1 60 ? -4.867 -9.492 -0.932 1 98.62 60 LEU B N 1
ATOM 1749 C CA . LEU B 1 60 ? -5.719 -9.375 0.248 1 98.62 60 LEU B CA 1
ATOM 1750 C C . LEU B 1 60 ? -5.211 -8.266 1.171 1 98.62 60 LEU B C 1
ATOM 1752 O O . LEU B 1 60 ? -5.996 -7.652 1.895 1 98.62 60 LEU B O 1
ATOM 1756 N N . GLU B 1 61 ? -3.941 -8.148 1.165 1 98.75 61 GLU B N 1
ATOM 1757 C CA . GLU B 1 61 ? -3.266 -7.246 2.092 1 98.75 61 GLU B CA 1
ATOM 1758 C C . GLU B 1 61 ? -1.878 -6.871 1.581 1 98.75 61 GLU B C 1
ATOM 1760 O O . GLU B 1 61 ? -1.176 -7.703 1.004 1 98.75 61 GLU B O 1
ATOM 1765 N N . SER B 1 62 ? -1.507 -5.656 1.744 1 98.88 62 SER B N 1
ATOM 1766 C CA . SER B 1 62 ? -0.171 -5.195 1.379 1 98.88 62 SER B CA 1
ATOM 1767 C C . SER B 1 62 ? 0.401 -4.262 2.439 1 98.88 62 SER B C 1
ATOM 1769 O O . SER B 1 62 ? -0.33 -3.463 3.031 1 98.88 62 SER B O 1
ATOM 1771 N N . HIS B 1 63 ? 1.641 -4.363 2.709 1 98.88 63 HIS B N 1
ATOM 1772 C CA . HIS B 1 63 ? 2.414 -3.521 3.611 1 98.88 63 HIS B CA 1
ATOM 1773 C C . HIS B 1 63 ? 3.684 -3.01 2.938 1 98.88 63 HIS B C 1
ATOM 1775 O O . HIS B 1 63 ? 4.512 -3.801 2.482 1 98.88 63 HIS B O 1
ATOM 1781 N N . ILE B 1 64 ? 3.826 -1.728 2.822 1 98.94 64 ILE B N 1
ATOM 1782 C CA . ILE B 1 64 ? 4.98 -1.143 2.154 1 98.94 64 ILE B CA 1
ATOM 1783 C C . ILE B 1 64 ? 5.789 -0.312 3.15 1 98.94 64 ILE B C 1
ATOM 1785 O O . ILE B 1 64 ? 5.227 0.498 3.891 1 98.94 64 ILE B O 1
ATOM 1789 N N . CYS B 1 65 ? 7.047 -0.525 3.211 1 98.88 65 CYS B N 1
ATOM 1790 C CA . CYS B 1 65 ? 8 0.345 3.891 1 98.88 65 CYS B CA 1
ATOM 1791 C C . CYS B 1 65 ? 8.773 1.194 2.889 1 98.88 65 CYS B C 1
ATOM 1793 O O . CYS B 1 65 ? 9.469 0.661 2.02 1 98.88 65 CYS B O 1
ATOM 1795 N N . TYR B 1 66 ? 8.625 2.479 3.002 1 98.81 66 TYR B N 1
ATOM 1796 C CA . TYR B 1 66 ? 9.359 3.43 2.176 1 98.81 66 TYR B CA 1
ATOM 1797 C C . TYR B 1 66 ? 10.672 3.828 2.842 1 98.81 66 TYR B C 1
ATOM 1799 O O . TYR B 1 66 ? 10.68 4.594 3.809 1 98.81 66 TYR B O 1
ATOM 1807 N N . LEU B 1 67 ? 11.773 3.389 2.309 1 98.56 67 LEU B N 1
ATOM 1808 C CA . LEU B 1 67 ? 13.039 3.465 3.035 1 98.56 67 LEU B CA 1
ATOM 1809 C C . LEU B 1 67 ? 13.914 4.586 2.484 1 98.56 67 LEU B C 1
ATOM 1811 O O . LEU B 1 67 ? 14.57 5.297 3.248 1 98.56 67 LEU B O 1
ATOM 1815 N N . GLN B 1 68 ? 14.039 4.691 1.205 1 97.94 68 GLN B N 1
ATOM 1816 C CA . GLN B 1 68 ? 14.766 5.754 0.521 1 97.94 68 GLN B CA 1
ATOM 1817 C C . GLN B 1 68 ? 13.969 6.293 -0.663 1 97.94 68 GLN B C 1
ATOM 1819 O O . GLN B 1 68 ? 13.117 5.598 -1.213 1 97.94 68 GLN B O 1
ATOM 1824 N N . GLU B 1 69 ? 14.305 7.523 -1.033 1 97.25 69 GLU B N 1
ATOM 1825 C CA . GLU B 1 69 ? 13.625 8.148 -2.164 1 97.25 69 GLU B CA 1
ATOM 1826 C C . GLU B 1 69 ? 14.102 7.559 -3.488 1 97.25 69 GLU B C 1
ATOM 1828 O O . GLU B 1 69 ? 15.258 7.133 -3.605 1 97.25 69 GLU B O 1
ATOM 1833 N N . ALA B 1 70 ? 13.211 7.441 -4.418 1 98.44 70 ALA B N 1
ATOM 1834 C CA . ALA B 1 70 ? 13.508 7.145 -5.816 1 98.44 70 ALA B CA 1
ATOM 1835 C C . ALA B 1 70 ? 13.219 8.352 -6.707 1 98.44 70 ALA B C 1
ATOM 1837 O O . ALA B 1 70 ? 12.336 9.156 -6.402 1 98.44 70 ALA B O 1
ATOM 1838 N N . HIS B 1 71 ? 13.953 8.5 -7.793 1 98 71 HIS B N 1
ATOM 1839 C CA . HIS B 1 71 ? 13.883 9.711 -8.602 1 98 71 HIS B CA 1
ATOM 1840 C C . HIS B 1 71 ? 13.562 9.383 -10.055 1 98 71 HIS B C 1
ATOM 1842 O O . HIS B 1 71 ? 13.773 8.25 -10.5 1 98 71 HIS B O 1
ATOM 1848 N N . ARG B 1 72 ? 13.133 10.438 -10.727 1 98 72 ARG B N 1
ATOM 1849 C CA . ARG B 1 72 ? 12.766 10.336 -12.133 1 98 72 ARG B CA 1
ATOM 1850 C C . ARG B 1 72 ? 13.859 9.625 -12.93 1 98 72 ARG B C 1
ATOM 1852 O O . ARG B 1 72 ? 15.039 9.961 -12.805 1 98 72 ARG B O 1
ATOM 1859 N N . GLY B 1 73 ? 13.461 8.688 -13.742 1 97.69 73 GLY B N 1
ATOM 1860 C CA . GLY B 1 73 ? 14.367 8.031 -14.664 1 97.69 73 GLY B CA 1
ATOM 1861 C C . GLY B 1 73 ? 15.242 6.98 -13.992 1 97.69 73 GLY B C 1
ATOM 1862 O O . GLY B 1 73 ? 15.953 6.238 -14.672 1 97.69 73 GLY B O 1
ATOM 1863 N N . GLN B 1 74 ? 15.156 6.906 -12.719 1 98.12 74 GLN B N 1
ATOM 1864 C CA . GLN B 1 74 ? 15.953 5.926 -11.984 1 98.12 74 GLN B CA 1
ATOM 1865 C C . GLN B 1 74 ? 15.484 4.504 -12.281 1 98.12 74 GLN B C 1
ATOM 1867 O O . GLN B 1 74 ? 14.281 4.242 -12.336 1 98.12 74 GLN B O 1
ATOM 1872 N N . GLU B 1 75 ? 16.391 3.629 -12.484 1 98.31 75 GLU B N 1
ATOM 1873 C CA . GLU B 1 75 ? 16.062 2.221 -12.68 1 98.31 75 GLU B CA 1
ATOM 1874 C C . GLU B 1 75 ? 15.742 1.536 -11.352 1 98.31 75 GLU B C 1
ATOM 1876 O O . GLU B 1 75 ? 16.422 1.765 -10.352 1 98.31 75 GLU B O 1
ATOM 1881 N N . LEU B 1 76 ? 14.734 0.723 -11.391 1 98.69 76 LEU B N 1
ATOM 1882 C CA . LEU B 1 76 ? 14.297 -0.037 -10.227 1 98.69 76 LEU B CA 1
ATOM 1883 C C . LEU B 1 76 ? 14.375 -1.536 -10.492 1 98.69 76 LEU B C 1
ATOM 1885 O O . LEU B 1 76 ? 13.953 -2.002 -11.555 1 98.69 76 LEU B O 1
ATOM 1889 N N . ARG B 1 77 ? 14.922 -2.221 -9.562 1 98.31 77 ARG B N 1
ATOM 1890 C CA . ARG B 1 77 ? 14.938 -3.68 -9.586 1 98.31 77 ARG B CA 1
ATOM 1891 C C . ARG B 1 77 ? 14.133 -4.258 -8.438 1 98.31 77 ARG B C 1
ATOM 1893 O O . ARG B 1 77 ? 14.359 -3.91 -7.273 1 98.31 77 ARG B O 1
ATOM 1900 N N . LEU B 1 78 ? 13.203 -5.094 -8.75 1 98.44 78 LEU B N 1
ATOM 1901 C CA . LEU B 1 78 ? 12.367 -5.719 -7.734 1 98.44 78 LEU B CA 1
ATOM 1902 C C . LEU B 1 78 ? 12.555 -7.23 -7.727 1 98.44 78 LEU B C 1
ATOM 1904 O O . LEU B 1 78 ? 12.516 -7.871 -8.781 1 98.44 78 LEU B O 1
ATOM 1908 N N . ASP B 1 79 ? 12.773 -7.754 -6.539 1 97.5 79 ASP B N 1
ATOM 1909 C CA . ASP B 1 79 ? 12.906 -9.188 -6.32 1 97.5 79 ASP B CA 1
ATOM 1910 C C . ASP B 1 79 ? 11.844 -9.695 -5.344 1 97.5 79 ASP B C 1
ATOM 1912 O O . ASP B 1 79 ? 11.25 -8.906 -4.598 1 97.5 79 ASP B O 1
ATOM 1916 N N . ILE B 1 80 ? 11.648 -11.008 -5.383 1 98.25 80 ILE B N 1
ATOM 1917 C CA . ILE B 1 80 ? 10.57 -11.562 -4.566 1 98.25 80 ILE B CA 1
ATOM 1918 C C . ILE B 1 80 ? 11.109 -12.711 -3.723 1 98.25 80 ILE B C 1
ATOM 1920 O O . ILE B 1 80 ? 11.977 -13.469 -4.172 1 98.25 80 ILE B O 1
ATOM 1924 N N . GLN B 1 81 ? 10.68 -12.836 -2.543 1 98 81 GLN B N 1
ATOM 1925 C CA . GLN B 1 81 ? 10.875 -13.977 -1.65 1 98 81 GLN B CA 1
ATOM 1926 C C . GLN B 1 81 ? 9.539 -14.539 -1.18 1 98 81 GLN B C 1
ATOM 1928 O O . GLN B 1 81 ? 8.656 -13.781 -0.759 1 98 81 GLN B O 1
ATOM 1933 N N . LEU B 1 82 ? 9.383 -15.805 -1.371 1 98.19 82 LEU B N 1
ATOM 1934 C CA . LEU B 1 82 ? 8.219 -16.484 -0.814 1 98.19 82 LEU B CA 1
ATOM 1935 C C . LEU B 1 82 ? 8.406 -16.75 0.677 1 98.19 82 LEU B C 1
ATOM 1937 O O . LEU B 1 82 ? 9.266 -17.547 1.07 1 98.19 82 LEU B O 1
ATOM 1941 N N . LEU B 1 83 ? 7.625 -16.156 1.517 1 98.19 83 LEU B N 1
ATOM 1942 C CA . LEU B 1 83 ? 7.762 -16.281 2.963 1 98.19 83 LEU B CA 1
ATOM 1943 C C . LEU B 1 83 ? 6.988 -17.5 3.469 1 98.19 83 LEU B C 1
ATOM 1945 O O . LEU B 1 83 ? 7.387 -18.125 4.453 1 98.19 83 LEU B O 1
ATOM 1949 N N . ASP B 1 84 ? 5.879 -17.734 2.918 1 97.94 84 ASP B N 1
ATOM 1950 C CA . ASP B 1 84 ? 4.969 -18.797 3.322 1 97.94 84 ASP B CA 1
ATOM 1951 C C . ASP B 1 84 ? 3.941 -19.094 2.23 1 97.94 84 ASP B C 1
ATOM 1953 O O . ASP B 1 84 ? 3.773 -18.297 1.303 1 97.94 84 ASP B O 1
ATOM 1957 N N . GLU B 1 85 ? 3.383 -20.234 2.234 1 98 85 GLU B N 1
ATOM 1958 C CA . GLU B 1 85 ? 2.32 -20.578 1.295 1 98 85 GLU B CA 1
ATOM 1959 C C . GLU B 1 85 ? 1.445 -21.703 1.842 1 98 85 GLU B C 1
ATOM 1961 O O . GLU B 1 85 ? 1.853 -22.422 2.754 1 98 85 GLU B O 1
ATOM 1966 N N . ASP B 1 86 ? 0.263 -21.766 1.394 1 97.88 86 ASP B N 1
ATOM 1967 C CA . ASP B 1 86 ? -0.584 -22.953 1.507 1 97.88 86 ASP B CA 1
ATOM 1968 C C . ASP B 1 86 ? -1.278 -23.25 0.181 1 97.88 86 ASP B C 1
ATOM 1970 O O . ASP B 1 86 ? -0.782 -22.891 -0.885 1 97.88 86 ASP B O 1
ATOM 1974 N N . ALA B 1 87 ? -2.416 -24.016 0.19 1 97.56 87 ALA B N 1
ATOM 1975 C CA . ALA B 1 87 ? -3.002 -24.531 -1.04 1 97.56 87 ALA B CA 1
ATOM 1976 C C . ALA B 1 87 ? -3.521 -23.406 -1.926 1 97.56 87 ALA B C 1
ATOM 1978 O O . ALA B 1 87 ? -3.67 -23.578 -3.139 1 97.56 87 ALA B O 1
ATOM 1979 N N . LYS B 1 88 ? -3.844 -22.25 -1.302 1 98 88 LYS B N 1
ATOM 1980 C CA . LYS B 1 88 ? -4.492 -21.234 -2.117 1 98 88 LYS B CA 1
ATOM 1981 C C . LYS B 1 88 ? -3.938 -19.844 -1.797 1 98 88 LYS B C 1
ATOM 1983 O O . LYS B 1 88 ? -4.348 -18.859 -2.4 1 98 88 LYS B O 1
ATOM 1988 N N . ARG B 1 89 ? -3.021 -19.719 -0.826 1 98.62 89 ARG B N 1
ATOM 1989 C CA . ARG B 1 89 ? -2.486 -18.406 -0.459 1 98.62 89 ARG B CA 1
ATOM 1990 C C . ARG B 1 89 ? -0.974 -18.359 -0.643 1 98.62 89 ARG B C 1
ATOM 1992 O O . ARG B 1 89 ? -0.287 -19.359 -0.422 1 98.62 89 ARG B O 1
ATOM 1999 N N . LEU B 1 90 ? -0.477 -17.203 -1.028 1 98.75 90 LEU B N 1
ATOM 2000 C CA . LEU B 1 90 ? 0.945 -16.891 -1.07 1 98.75 90 LEU B CA 1
ATOM 2001 C C . LEU B 1 90 ? 1.26 -15.695 -0.172 1 98.75 90 LEU B C 1
ATOM 2003 O O . LEU B 1 90 ? 0.639 -14.641 -0.298 1 98.75 90 LEU B O 1
ATOM 2007 N N . HIS B 1 91 ? 2.104 -15.859 0.816 1 98.75 91 HIS B N 1
ATOM 2008 C CA . HIS B 1 91 ? 2.729 -14.789 1.588 1 98.75 91 HIS B CA 1
ATOM 2009 C C . HIS B 1 91 ? 4.09 -14.414 1.01 1 98.75 91 HIS B C 1
ATOM 2011 O O . HIS B 1 91 ? 5.062 -15.156 1.171 1 98.75 91 HIS B O 1
ATOM 2017 N N . VAL B 1 92 ? 4.148 -13.211 0.354 1 98.69 92 VAL B N 1
ATOM 2018 C CA . VAL B 1 92 ? 5.34 -12.875 -0.419 1 98.69 92 VAL B CA 1
ATOM 2019 C C . VAL B 1 92 ? 5.941 -11.57 0.095 1 98.69 92 VAL B C 1
ATOM 2021 O O . VAL B 1 92 ? 5.258 -10.781 0.749 1 98.69 92 VAL B O 1
ATOM 2024 N N . PHE B 1 93 ? 7.215 -11.375 -0.203 1 98.81 93 PHE B N 1
ATOM 2025 C CA . PHE B 1 93 ? 7.977 -10.195 0.19 1 98.81 93 PHE B CA 1
ATOM 2026 C C . PHE B 1 93 ? 8.812 -9.672 -0.976 1 98.81 93 PHE B C 1
ATOM 2028 O O . PHE B 1 93 ? 9.625 -10.406 -1.541 1 98.81 93 PHE B O 1
ATOM 2035 N N . PHE B 1 94 ? 8.602 -8.43 -1.338 1 98.69 94 PHE B N 1
ATOM 2036 C CA . PHE B 1 94 ? 9.352 -7.801 -2.414 1 98.69 94 PHE B CA 1
ATOM 2037 C C . PHE B 1 94 ? 10.375 -6.816 -1.857 1 98.69 94 PHE B C 1
ATOM 2039 O O . PHE B 1 94 ? 10.094 -6.109 -0.886 1 98.69 94 PHE B O 1
ATOM 2046 N N . THR B 1 95 ? 11.477 -6.785 -2.52 1 98.5 95 THR B N 1
ATOM 2047 C CA . THR B 1 95 ? 12.453 -5.723 -2.32 1 98.5 95 THR B CA 1
ATOM 2048 C C . THR B 1 95 ? 12.602 -4.879 -3.584 1 98.5 95 THR B C 1
ATOM 2050 O O . THR B 1 95 ? 12.578 -5.41 -4.695 1 98.5 95 THR B O 1
ATOM 2053 N N . MET B 1 96 ? 12.68 -3.641 -3.439 1 98.75 96 MET B N 1
ATOM 2054 C CA . MET B 1 96 ? 12.953 -2.689 -4.512 1 98.75 96 MET B CA 1
ATOM 2055 C C . MET B 1 96 ? 14.312 -2.027 -4.316 1 98.75 96 MET B C 1
ATOM 2057 O O . MET B 1 96 ? 14.547 -1.36 -3.305 1 98.75 96 MET B O 1
ATOM 2061 N N . LYS B 1 97 ? 15.164 -2.213 -5.27 1 98.62 97 LYS B N 1
ATOM 2062 C CA . LYS B 1 97 ? 16.516 -1.663 -5.184 1 98.62 97 LYS B CA 1
ATOM 2063 C C . LYS B 1 97 ? 16.844 -0.804 -6.402 1 98.62 97 LYS B C 1
ATOM 2065 O O . LYS B 1 97 ? 16.234 -0.978 -7.465 1 98.62 97 LYS B O 1
ATOM 2070 N N . ASN B 1 98 ? 17.766 0.131 -6.195 1 97.94 98 ASN B N 1
ATOM 2071 C CA . ASN B 1 98 ? 18.328 0.836 -7.344 1 97.94 98 ASN B CA 1
ATOM 2072 C C . ASN B 1 98 ? 19.484 0.063 -7.965 1 97.94 98 ASN B C 1
ATOM 2074 O O . ASN B 1 98 ? 19.781 -1.061 -7.551 1 97.94 98 ASN B O 1
ATOM 2078 N N . THR B 1 99 ? 20.109 0.653 -9.016 1 96.19 99 THR B N 1
ATOM 2079 C CA . THR B 1 99 ? 21.156 -0.033 -9.773 1 96.19 99 THR B CA 1
ATOM 2080 C C . THR B 1 99 ? 22.391 -0.256 -8.906 1 96.19 99 THR B C 1
ATOM 2082 O O . THR B 1 99 ? 23.172 -1.179 -9.156 1 96.19 99 THR B O 1
ATOM 2085 N N . GLU B 1 100 ? 22.562 0.563 -7.883 1 97.25 100 GLU B N 1
ATOM 2086 C CA . GLU B 1 100 ? 23.719 0.453 -6.988 1 97.25 100 GLU B CA 1
ATOM 2087 C C . GLU B 1 100 ? 23.484 -0.612 -5.918 1 97.25 100 GLU B C 1
ATOM 2089 O O . GLU B 1 100 ? 24.406 -0.986 -5.195 1 97.25 100 GLU B O 1
ATOM 2094 N N . GLY B 1 101 ? 22.312 -1.082 -5.797 1 97.06 101 GLY B N 1
ATOM 2095 C CA . GLY B 1 101 ? 22.016 -2.129 -4.836 1 97.06 101 GLY B CA 1
ATOM 2096 C C . GLY B 1 101 ? 21.422 -1.6 -3.541 1 97.06 101 GLY B C 1
ATOM 2097 O O . GLY B 1 101 ? 21.172 -2.365 -2.607 1 97.06 101 GLY B O 1
ATOM 2098 N N . ASP B 1 102 ? 21.156 -0.29 -3.475 1 98.19 102 ASP B N 1
ATOM 2099 C CA . ASP B 1 102 ? 20.531 0.282 -2.285 1 98.19 102 ASP B CA 1
ATOM 2100 C C . ASP B 1 102 ? 19.062 -0.113 -2.191 1 98.19 102 ASP B C 1
ATOM 2102 O O . ASP B 1 102 ? 18.344 -0.092 -3.193 1 98.19 102 ASP B O 1
ATOM 2106 N N . LEU B 1 103 ? 18.641 -0.53 -0.993 1 98.62 103 LEU B N 1
ATOM 2107 C CA . LEU B 1 103 ? 17.25 -0.857 -0.744 1 98.62 103 LEU B CA 1
ATOM 2108 C C . LEU B 1 103 ? 16.406 0.409 -0.639 1 98.62 103 LEU B C 1
ATOM 2110 O O . LEU B 1 103 ? 16.641 1.246 0.236 1 98.62 103 LEU B O 1
ATOM 2114 N N . LEU B 1 104 ? 15.406 0.563 -1.533 1 98.81 104 LEU B N 1
ATOM 2115 C CA . LEU B 1 104 ? 14.586 1.769 -1.586 1 98.81 104 LEU B CA 1
ATOM 2116 C C . LEU B 1 104 ? 13.266 1.558 -0.858 1 98.81 104 LEU B C 1
ATOM 2118 O O . LEU B 1 104 ? 12.75 2.477 -0.215 1 98.81 104 LEU B O 1
ATOM 2122 N N . ALA B 1 105 ? 12.711 0.396 -1 1 98.88 105 ALA B N 1
ATOM 2123 C CA . ALA B 1 105 ? 11.422 0.076 -0.398 1 98.88 105 ALA B CA 1
ATOM 2124 C C . ALA B 1 105 ? 11.203 -1.434 -0.339 1 98.88 105 ALA B C 1
ATOM 2126 O O . ALA B 1 105 ? 11.867 -2.191 -1.047 1 98.88 105 ALA B O 1
ATOM 2127 N N . THR B 1 106 ? 10.312 -1.879 0.499 1 98.94 106 THR B N 1
ATOM 2128 C CA . THR B 1 106 ? 9.883 -3.27 0.573 1 98.94 106 THR B CA 1
ATOM 2129 C C . THR B 1 106 ? 8.359 -3.363 0.556 1 98.94 106 THR B C 1
ATOM 2131 O O . THR B 1 106 ? 7.668 -2.414 0.935 1 98.94 106 THR B O 1
ATOM 2134 N N . SER B 1 107 ? 7.852 -4.422 0.119 1 98.94 107 SER B N 1
ATOM 2135 C CA . SER B 1 107 ? 6.418 -4.688 0.151 1 98.94 107 SER B CA 1
ATOM 2136 C C . SER B 1 107 ? 6.129 -6.125 0.561 1 98.94 107 SER B C 1
ATOM 2138 O O . SER B 1 107 ? 6.598 -7.066 -0.084 1 98.94 107 SER B O 1
ATOM 2140 N N . GLU B 1 108 ? 5.453 -6.32 1.621 1 98.94 108 GLU B N 1
ATOM 2141 C CA . GLU B 1 108 ? 4.914 -7.598 2.082 1 98.94 108 GLU B CA 1
ATOM 2142 C C . GLU B 1 108 ? 3.455 -7.758 1.673 1 98.94 108 GLU B C 1
ATOM 2144 O O . GLU B 1 108 ? 2.641 -6.859 1.883 1 98.94 108 GLU B O 1
ATOM 2149 N N . GLN B 1 109 ? 3.111 -8.922 1.082 1 98.88 109 GLN B N 1
ATOM 2150 C CA . GLN B 1 109 ? 1.758 -9.039 0.546 1 98.88 109 GLN B CA 1
ATOM 2151 C C . GLN B 1 109 ? 1.193 -10.438 0.777 1 98.88 109 GLN B C 1
ATOM 2153 O O . GLN B 1 109 ? 1.94 -11.422 0.806 1 98.88 109 GLN B O 1
ATOM 2158 N N . MET B 1 110 ? -0.076 -10.484 0.972 1 98.88 110 MET B N 1
ATOM 2159 C CA . MET B 1 110 ? -0.849 -11.719 0.972 1 98.88 110 MET B CA 1
ATOM 2160 C C . MET B 1 110 ? -1.671 -11.852 -0.306 1 98.88 110 MET B C 1
ATOM 2162 O O . MET B 1 110 ? -2.477 -10.977 -0.622 1 98.88 110 MET B O 1
ATOM 2166 N N . LEU B 1 111 ? -1.435 -12.898 -1.048 1 98.75 111 LEU B N 1
ATOM 2167 C CA . LEU B 1 111 ? -2.143 -13.172 -2.293 1 98.75 111 LEU B CA 1
ATOM 2168 C C . LEU B 1 111 ? -3.035 -14.398 -2.148 1 98.75 111 LEU B C 1
ATOM 2170 O O . LEU B 1 111 ? -2.682 -15.352 -1.451 1 98.75 111 LEU B O 1
ATOM 2174 N N . MET B 1 112 ? -4.137 -14.352 -2.834 1 98.62 112 MET B N 1
ATOM 2175 C CA . MET B 1 112 ? -5.121 -15.43 -2.746 1 98.62 112 MET B CA 1
ATOM 2176 C C . MET B 1 112 ? -5.543 -15.891 -4.137 1 98.62 112 MET B C 1
ATOM 2178 O O . MET B 1 112 ? -5.91 -15.078 -4.984 1 98.62 112 MET B O 1
ATOM 2182 N N . GLY B 1 113 ? -5.477 -17.203 -4.316 1 98.38 113 GLY B N 1
ATOM 2183 C CA . GLY B 1 113 ? -6.047 -17.781 -5.52 1 98.38 113 GLY B CA 1
ATOM 2184 C C . GLY B 1 113 ? -7.562 -17.844 -5.492 1 98.38 113 GLY B C 1
ATOM 2185 O O . GLY B 1 113 ? -8.156 -18.172 -4.461 1 98.38 113 GLY B O 1
ATOM 2186 N N . ILE B 1 114 ? -8.141 -17.516 -6.637 1 97.88 114 ILE B N 1
ATOM 2187 C CA . ILE B 1 114 ? -9.594 -17.438 -6.73 1 97.88 114 ILE B CA 1
ATOM 2188 C C . ILE B 1 114 ? -10.078 -18.219 -7.949 1 97.88 114 ILE B C 1
ATOM 2190 O O . ILE B 1 114 ? -9.539 -18.062 -9.047 1 97.88 114 ILE B O 1
ATOM 2194 N N . ASN B 1 115 ? -11.047 -19.10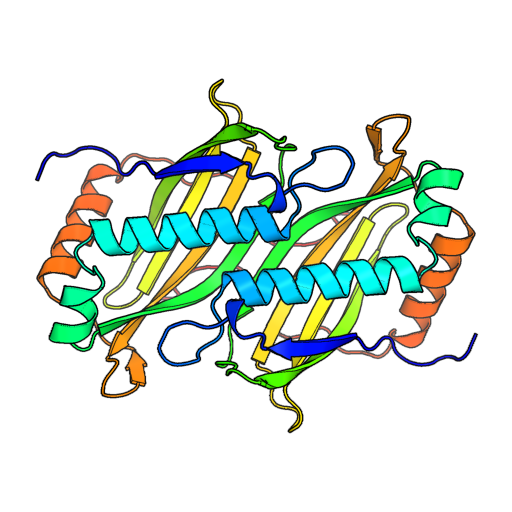9 -7.723 1 97.56 115 ASN B N 1
ATOM 2195 C CA . ASN B 1 115 ? -11.828 -19.609 -8.852 1 97.56 115 ASN B CA 1
ATOM 2196 C C . ASN B 1 115 ? -12.727 -18.516 -9.43 1 97.56 115 ASN B C 1
ATOM 2198 O O . ASN B 1 115 ? -13.711 -18.109 -8.797 1 97.56 115 ASN B O 1
ATOM 2202 N N . SER B 1 116 ? -12.43 -18.062 -10.586 1 94.5 116 SER B N 1
ATOM 2203 C CA . SER B 1 116 ? -13.102 -16.906 -11.148 1 94.5 116 SER B CA 1
ATOM 2204 C C . SER B 1 116 ? -14.555 -17.203 -11.484 1 94.5 116 SER B C 1
ATOM 2206 O O . SER B 1 116 ? -15.398 -16.312 -11.484 1 94.5 116 SER B O 1
ATOM 2208 N N . GLU B 1 117 ? -14.836 -18.406 -11.805 1 93.12 117 GLU B N 1
ATOM 2209 C CA . GLU B 1 117 ? -16.203 -18.812 -12.133 1 93.12 117 GLU B CA 1
ATOM 2210 C C . GLU B 1 117 ? -17.094 -18.812 -10.898 1 93.12 117 GLU B C 1
ATOM 2212 O O . GLU B 1 117 ? -18.234 -18.344 -10.945 1 93.12 117 GLU B O 1
ATOM 2217 N N . GLN B 1 118 ? -16.547 -19.281 -9.82 1 94.75 118 GLN B N 1
ATOM 2218 C CA . GLN B 1 118 ? -17.328 -19.375 -8.586 1 94.75 118 GLN B CA 1
ATOM 2219 C C . GLN B 1 118 ? -17.172 -18.125 -7.734 1 94.75 118 GLN B C 1
ATOM 2221 O O . GLN B 1 118 ? -17.969 -17.875 -6.824 1 94.75 118 GLN B O 1
ATOM 2226 N N . GLY B 1 119 ? -16.141 -17.453 -7.977 1 93.5 119 GLY B N 1
ATOM 2227 C CA . GLY B 1 119 ? -15.867 -16.25 -7.203 1 93.5 119 GLY B CA 1
ATOM 2228 C C . GLY B 1 119 ? -15.477 -16.531 -5.766 1 93.5 119 GLY B C 1
ATOM 2229 O O . GLY B 1 119 ? -15.867 -15.797 -4.855 1 93.5 119 GLY B O 1
ATOM 2230 N N . ARG B 1 120 ? -14.789 -17.609 -5.613 1 96.88 120 ARG B N 1
ATOM 2231 C CA . ARG B 1 120 ? -14.391 -18.016 -4.27 1 96.88 120 ARG B CA 1
ATOM 2232 C C . ARG B 1 120 ? -12.953 -18.516 -4.258 1 96.88 120 ARG B C 1
ATOM 2234 O O . ARG B 1 120 ? -12.43 -18.969 -5.281 1 96.88 120 ARG B O 1
ATOM 2241 N N . PRO B 1 121 ? -12.312 -18.453 -3.096 1 98.06 121 PRO B N 1
ATOM 2242 C CA . PRO B 1 121 ? -10.961 -19 -2.994 1 98.06 121 PRO B CA 1
ATOM 2243 C C . PRO B 1 121 ? -10.883 -20.469 -3.395 1 98.06 121 PRO B C 1
ATOM 2245 O O . PRO B 1 121 ? -11.812 -21.234 -3.123 1 98.06 121 PRO B O 1
ATOM 2248 N N . ALA B 1 122 ? -9.898 -20.844 -4.027 1 98.38 122 ALA B N 1
ATOM 2249 C CA . ALA B 1 122 ? -9.68 -22.203 -4.492 1 98.38 122 ALA B CA 1
ATOM 2250 C C . ALA B 1 122 ? -8.188 -22.531 -4.551 1 98.38 122 ALA B C 1
ATOM 2252 O O . ALA B 1 122 ? -7.355 -21.641 -4.711 1 98.38 122 ALA B O 1
ATOM 2253 N N . PRO B 1 123 ? -7.852 -23.812 -4.477 1 98.31 123 PRO B N 1
ATOM 2254 C CA . PRO B 1 123 ? -6.438 -24.188 -4.559 1 98.31 123 PRO B CA 1
ATOM 2255 C C . PRO B 1 123 ? -5.809 -23.828 -5.902 1 98.31 123 PRO B C 1
ATOM 2257 O O . PRO B 1 123 ? -6.504 -23.766 -6.918 1 98.31 123 PRO B O 1
ATOM 2260 N N . PHE B 1 124 ? -4.543 -23.594 -5.852 1 98.31 124 PHE B N 1
ATOM 2261 C CA . PHE B 1 124 ? -3.805 -23.328 -7.078 1 98.31 124 PHE B CA 1
ATOM 2262 C C . PHE B 1 124 ? -3.904 -24.516 -8.031 1 98.31 124 PHE B C 1
ATOM 2264 O O . PHE B 1 124 ? -3.842 -25.672 -7.609 1 98.31 124 PHE B O 1
ATOM 2271 N N . PRO B 1 125 ? -4.059 -24.234 -9.359 1 97.56 125 PRO B N 1
ATOM 2272 C CA . PRO B 1 125 ? -3.922 -25.328 -10.32 1 97.56 125 PRO B CA 1
ATOM 2273 C C . PRO B 1 125 ? -2.584 -26.062 -10.203 1 97.56 125 PRO B C 1
ATOM 2275 O O . PRO B 1 125 ? -1.579 -25.453 -9.82 1 97.56 125 PRO B O 1
ATOM 2278 N N . ASP B 1 126 ? -2.508 -27.266 -10.586 1 97.31 126 ASP B N 1
ATOM 2279 C CA . ASP B 1 126 ? -1.376 -28.156 -10.328 1 97.31 126 ASP B CA 1
ATOM 2280 C C . ASP B 1 126 ? -0.08 -27.547 -10.875 1 97.31 126 ASP B C 1
ATOM 2282 O O . ASP B 1 126 ? 0.937 -27.531 -10.18 1 97.31 126 ASP B O 1
ATOM 2286 N N . PRO B 1 127 ? -0.104 -27.062 -12.156 1 97.19 127 PRO B N 1
ATOM 2287 C CA . PRO B 1 127 ? 1.154 -26.516 -12.664 1 97.19 127 PRO B CA 1
ATOM 2288 C C . PRO B 1 127 ? 1.637 -25.312 -11.859 1 97.19 127 PRO B C 1
ATOM 2290 O O . PRO B 1 127 ? 2.844 -25.109 -11.703 1 97.19 127 PRO B O 1
ATOM 2293 N N . VAL B 1 128 ? 0.725 -24.516 -11.383 1 97.69 128 VAL B N 1
ATOM 2294 C CA . VAL B 1 128 ? 1.057 -23.328 -10.586 1 97.69 128 VAL B CA 1
ATOM 2295 C C . VAL B 1 128 ? 1.592 -23.766 -9.219 1 97.69 128 VAL B C 1
ATOM 2297 O O . VAL B 1 128 ? 2.609 -23.25 -8.75 1 97.69 128 VAL B O 1
ATOM 2300 N N . ALA B 1 129 ? 0.937 -24.734 -8.625 1 97.88 129 ALA B N 1
ATOM 2301 C CA . ALA B 1 129 ? 1.394 -25.281 -7.352 1 97.88 129 ALA B CA 1
ATOM 2302 C C . ALA B 1 129 ? 2.811 -25.844 -7.469 1 97.88 129 ALA B C 1
ATOM 2304 O O . ALA B 1 129 ? 3.627 -25.672 -6.559 1 97.88 129 ALA B O 1
ATOM 2305 N N . ALA B 1 130 ? 3.082 -26.5 -8.539 1 97.69 130 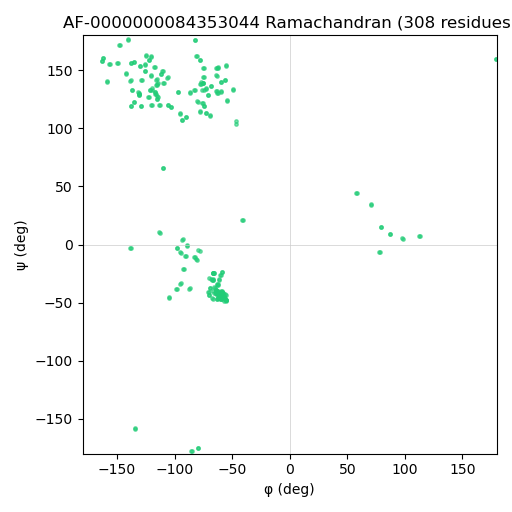ALA B N 1
ATOM 2306 C CA . ALA B 1 130 ? 4.414 -27.062 -8.773 1 97.69 130 ALA B CA 1
ATOM 2307 C C . ALA B 1 130 ? 5.457 -25.953 -8.883 1 97.69 130 ALA B C 1
ATOM 2309 O O . ALA B 1 130 ? 6.559 -26.078 -8.336 1 97.69 130 ALA B O 1
ATOM 2310 N N . ALA B 1 131 ? 5.094 -24.875 -9.586 1 97.12 131 ALA B N 1
ATOM 2311 C CA . ALA B 1 131 ? 6.004 -23.75 -9.727 1 97.12 131 ALA B CA 1
ATOM 2312 C C . ALA B 1 131 ? 6.281 -23.094 -8.367 1 97.12 131 ALA B C 1
ATOM 2314 O O . ALA B 1 131 ? 7.414 -22.703 -8.086 1 97.12 131 ALA B O 1
ATOM 2315 N N . ILE B 1 132 ? 5.289 -22.984 -7.555 1 97.31 132 ILE B N 1
ATOM 2316 C CA . ILE B 1 132 ? 5.414 -22.422 -6.219 1 97.31 132 ILE B CA 1
ATOM 2317 C C . ILE B 1 132 ? 6.344 -23.281 -5.367 1 97.31 132 ILE B C 1
ATOM 2319 O O . ILE B 1 132 ? 7.203 -22.766 -4.652 1 97.31 132 ILE B O 1
ATOM 2323 N N . ARG B 1 133 ? 6.184 -24.547 -5.469 1 96.88 133 ARG B N 1
ATOM 2324 C CA . ARG B 1 133 ? 7.047 -25.469 -4.734 1 96.88 133 ARG B CA 1
ATOM 2325 C C . ARG B 1 133 ? 8.5 -25.297 -5.152 1 96.88 133 ARG B C 1
ATOM 2327 O O . ARG B 1 133 ? 9.406 -25.328 -4.312 1 96.88 133 ARG B O 1
ATOM 2334 N N . GLN B 1 134 ? 8.695 -25.203 -6.398 1 96.25 134 GLN B N 1
ATOM 2335 C CA . GLN B 1 134 ? 10.047 -25.016 -6.906 1 96.25 134 GLN B CA 1
ATOM 2336 C C . GLN B 1 134 ? 10.656 -23.734 -6.367 1 96.25 134 GLN B C 1
ATOM 2338 O O . GLN B 1 134 ? 11.836 -23.703 -6.008 1 96.25 134 GLN B O 1
ATOM 2343 N N . LEU B 1 135 ? 9.859 -22.688 -6.375 1 96.19 135 LEU B N 1
ATOM 2344 C CA . LEU B 1 135 ? 10.32 -21.422 -5.828 1 96.19 135 LEU B CA 1
ATOM 2345 C C . LEU B 1 135 ? 10.695 -21.562 -4.355 1 96.19 135 LEU B C 1
ATOM 2347 O O . LEU B 1 135 ? 11.734 -21.062 -3.924 1 96.19 135 LEU B O 1
ATOM 2351 N N . ARG B 1 136 ? 9.859 -22.188 -3.607 1 95.94 136 ARG B N 1
ATOM 2352 C CA . ARG B 1 136 ? 10.109 -22.438 -2.191 1 95.94 136 ARG B CA 1
ATOM 2353 C C . ARG B 1 136 ? 11.438 -23.172 -1.993 1 95.94 136 ARG B C 1
ATOM 2355 O O . ARG B 1 136 ? 12.242 -22.781 -1.146 1 95.94 136 ARG B O 1
ATOM 2362 N N . GLU B 1 137 ? 11.617 -24.203 -2.762 1 95.75 137 GLU B N 1
ATOM 2363 C CA . GLU B 1 137 ? 12.844 -24.984 -2.664 1 95.75 137 GLU B CA 1
ATOM 2364 C C . GLU B 1 137 ? 14.07 -24.141 -3.002 1 95.75 137 GLU B C 1
ATOM 2366 O O . GLU B 1 137 ? 15.102 -24.234 -2.338 1 95.75 137 GLU B O 1
ATOM 2371 N N . ALA B 1 138 ? 13.938 -23.328 -4.016 1 95.25 138 ALA B N 1
ATOM 2372 C CA . ALA B 1 138 ? 15.047 -22.484 -4.465 1 95.25 138 ALA B CA 1
ATOM 2373 C C . ALA B 1 138 ? 15.406 -21.438 -3.412 1 95.25 138 ALA B C 1
ATOM 2375 O O . ALA B 1 138 ? 16.531 -20.953 -3.381 1 95.25 138 ALA B O 1
ATOM 2376 N N . GLN B 1 139 ? 14.453 -21.094 -2.547 1 96.06 139 GLN B N 1
ATOM 2377 C CA . GLN B 1 139 ? 14.656 -19.969 -1.632 1 96.06 139 GLN B CA 1
ATOM 2378 C C . GLN B 1 139 ? 14.742 -20.453 -0.186 1 96.06 139 GLN B C 1
ATOM 2380 O O . GLN B 1 139 ? 14.648 -19.656 0.746 1 96.06 139 GLN B O 1
ATOM 2385 N N . GLN B 1 140 ? 14.828 -21.703 0.057 1 91.75 140 GLN B N 1
ATOM 2386 C CA . GLN B 1 140 ? 14.766 -22.312 1.381 1 91.75 140 GLN B CA 1
ATOM 2387 C C . GLN B 1 140 ? 15.867 -21.781 2.291 1 91.75 140 GLN B C 1
ATOM 2389 O O . GLN B 1 140 ? 15.695 -21.719 3.51 1 91.75 140 GLN B O 1
ATOM 2394 N N . GLN B 1 141 ? 16.938 -21.281 1.729 1 93.06 141 GLN B N 1
ATOM 2395 C CA . GLN B 1 141 ? 18.078 -20.875 2.547 1 93.06 141 GLN B CA 1
ATOM 2396 C C . GLN B 1 141 ? 18.062 -19.375 2.803 1 93.06 141 GLN B C 1
ATOM 2398 O O . GLN B 1 141 ? 18.906 -18.859 3.551 1 93.06 141 GLN B O 1
ATOM 2403 N N . LEU B 1 142 ? 17.141 -18.672 2.258 1 95.38 142 LEU B N 1
ATOM 2404 C CA . LEU B 1 142 ? 17.109 -17.219 2.436 1 95.38 142 LEU B CA 1
ATOM 2405 C C . LEU B 1 142 ? 16.578 -16.859 3.822 1 95.38 142 LEU B C 1
ATOM 2407 O O . LEU B 1 142 ? 15.648 -17.484 4.324 1 95.38 142 LEU B O 1
ATOM 2411 N N . SER B 1 143 ? 17.219 -15.852 4.402 1 97.12 143 SER B N 1
ATOM 2412 C CA . SER B 1 143 ? 16.766 -15.344 5.695 1 97.12 143 SER B CA 1
ATOM 2413 C C . SER B 1 143 ? 15.508 -14.5 5.539 1 97.12 143 SER B C 1
ATOM 2415 O O . SER B 1 143 ? 15.266 -13.914 4.48 1 97.12 143 SER B O 1
ATOM 2417 N N . ILE B 1 144 ? 14.688 -14.453 6.559 1 96.81 144 ILE B N 1
ATOM 2418 C CA . ILE B 1 144 ? 13.492 -13.617 6.559 1 96.81 144 ILE B CA 1
ATOM 2419 C C . ILE B 1 144 ? 13.891 -12.148 6.652 1 96.81 144 ILE B C 1
ATOM 2421 O O . ILE B 1 144 ? 14.633 -11.75 7.551 1 96.81 144 ILE B O 1
ATOM 2425 N N . PRO B 1 145 ? 13.391 -11.328 5.766 1 97.31 145 PRO B N 1
ATOM 2426 C CA . PRO B 1 145 ? 13.75 -9.906 5.805 1 97.31 145 PRO B CA 1
ATOM 2427 C C . PRO B 1 145 ? 13.312 -9.227 7.102 1 97.31 145 PRO B C 1
ATOM 2429 O O . PRO B 1 145 ? 12.273 -9.562 7.664 1 97.31 145 PRO B O 1
ATOM 2432 N N . LYS B 1 146 ? 14.047 -8.188 7.465 1 96.56 146 LYS B N 1
ATOM 2433 C CA . LYS B 1 146 ? 13.812 -7.504 8.734 1 96.56 146 LYS B CA 1
ATOM 2434 C C . LYS B 1 146 ? 12.453 -6.805 8.734 1 96.56 146 LYS B C 1
ATOM 2436 O O . LYS B 1 146 ? 11.828 -6.66 9.789 1 96.56 146 LYS B O 1
ATOM 2441 N N . GLN B 1 147 ? 12 -6.359 7.578 1 97.19 147 GLN B N 1
ATOM 2442 C CA . GLN B 1 147 ? 10.766 -5.594 7.504 1 97.19 147 GLN B CA 1
ATOM 2443 C C . GLN B 1 147 ? 9.547 -6.512 7.52 1 97.19 147 GLN B C 1
ATOM 2445 O O . GLN B 1 147 ? 8.406 -6.047 7.625 1 97.19 147 GLN B O 1
ATOM 2450 N N . ALA B 1 148 ? 9.734 -7.859 7.34 1 97.88 148 ALA B N 1
ATOM 2451 C CA . ALA B 1 148 ? 8.609 -8.781 7.316 1 97.88 148 ALA B CA 1
ATOM 2452 C C . ALA B 1 148 ? 7.891 -8.805 8.664 1 97.88 148 ALA B C 1
ATOM 2454 O O . ALA B 1 148 ? 8.531 -8.914 9.711 1 97.88 148 ALA B O 1
ATOM 2455 N N . GLY B 1 149 ? 6.602 -8.695 8.648 1 96.69 149 GLY B N 1
ATOM 2456 C CA . GLY B 1 149 ? 5.801 -8.766 9.859 1 96.69 149 GLY B CA 1
ATOM 2457 C C . GLY B 1 149 ? 5.797 -7.469 10.648 1 96.69 149 GLY B C 1
ATOM 2458 O O . GLY B 1 149 ? 5.418 -7.449 11.82 1 96.69 149 GLY B O 1
ATOM 2459 N N . ARG B 1 150 ? 6.199 -6.418 10.102 1 95.44 150 ARG B N 1
ATOM 2460 C CA . ARG B 1 150 ? 6.23 -5.129 10.781 1 95.44 150 ARG B CA 1
ATOM 2461 C C . ARG B 1 150 ? 4.824 -4.672 11.164 1 95.44 150 ARG B C 1
ATOM 2463 O O . ARG B 1 150 ? 3.869 -4.914 10.422 1 95.44 150 ARG B O 1
ATOM 2470 N N . ARG B 1 151 ? 4.727 -4.02 12.273 1 96.44 151 ARG B N 1
ATOM 2471 C CA . ARG B 1 151 ? 3.521 -3.355 12.758 1 96.44 151 ARG B CA 1
ATOM 2472 C C . ARG B 1 151 ? 3.721 -1.845 12.836 1 96.44 151 ARG B C 1
ATOM 2474 O O . ARG B 1 151 ? 4.758 -1.373 13.305 1 96.44 151 ARG B O 1
ATOM 2481 N N . ILE B 1 152 ? 2.732 -1.098 12.406 1 97.81 152 ILE B N 1
ATOM 2482 C CA . ILE B 1 152 ? 2.855 0.356 12.414 1 97.81 152 ILE B CA 1
ATOM 2483 C C . ILE B 1 152 ? 2.518 0.89 13.805 1 97.81 152 ILE B C 1
ATOM 2485 O O . ILE B 1 152 ? 1.498 0.517 14.391 1 97.81 152 ILE B O 1
ATOM 2489 N N . GLY B 1 153 ? 3.342 1.729 14.258 1 96.81 153 GLY B N 1
ATOM 2490 C CA . GLY B 1 153 ? 3.148 2.371 15.547 1 96.81 153 GLY B CA 1
ATOM 2491 C C . GLY B 1 153 ? 4.27 3.324 15.914 1 96.81 153 GLY B C 1
ATOM 2492 O O . GLY B 1 153 ? 5.348 3.281 15.32 1 96.81 153 GLY B O 1
ATOM 2493 N N . ILE B 1 154 ? 3.973 4.234 16.844 1 96.06 154 ILE B N 1
ATOM 2494 C CA . ILE B 1 154 ? 4.988 5.148 17.359 1 96.06 154 ILE B CA 1
ATOM 2495 C C . ILE B 1 154 ? 5.578 4.59 18.641 1 96.06 154 ILE B C 1
ATOM 2497 O O . ILE B 1 154 ? 4.867 4.43 19.641 1 96.06 154 ILE B O 1
ATOM 2501 N N . LYS B 1 155 ? 6.801 4.23 18.562 1 87.88 155 LYS B N 1
ATOM 2502 C CA . LYS B 1 155 ? 7.488 3.74 19.75 1 87.88 155 LYS B CA 1
ATOM 2503 C C . LYS B 1 155 ? 7.852 4.891 20.688 1 87.88 155 LYS B C 1
ATOM 2505 O O . LYS B 1 155 ? 8.445 5.879 20.266 1 87.88 155 LYS B O 1
ATOM 2510 N N . ARG B 1 156 ? 7.371 4.879 21.984 1 83.12 156 ARG B N 1
ATOM 2511 C CA . ARG B 1 156 ? 7.684 5.91 22.969 1 83.12 156 ARG B CA 1
ATOM 2512 C C . ARG B 1 156 ? 8.727 5.418 23.969 1 83.12 156 ARG B C 1
ATOM 2514 O O . ARG B 1 156 ? 8.805 4.219 24.25 1 83.12 156 ARG B O 1
#

Organism: NCBI:txid482461

Nearest PDB structures (foldseek):
  5eo2-assembly2_C  TM=9.451E-01  e=2.568E-17  Staphylococcus aureus subsp. aureus Mu50
  5kl9-assembly1_B  TM=9.195E-01  e=1.721E-10  Escherichia coli O157:H7
  5t06-assembly1_B  TM=9.239E-01  e=3.288E-10  Escherichia coli O157:H7
  6fdg-assembly1_D  TM=8.514E-01  e=4.162E-10  Staphylococcus aureus
  2own-assembly1_A  TM=8.697E-01  e=1.509E-08  Lactiplantibacillus plantarum

Sequence (312 aa):
MTNKPFHYQNLVHDEWVDYNGHMNDAAYAKAFSQAVDAFIDDIGLDEETRKSWGYTIFTLESHICYLQEAHRGQELRLDIQLLDEDAKRLHVFFTMKNTEGDLLATSEQMLMGINSEQGRPAPFPDPVAAAIRQLREAQQQLSIPKQAGRRIGIKRMTNKPFHYQNLVHDEWVDYNGHMNDAAYAKAFSQAVDAFIDDIGLDEETRKSWGYTIFTLESHICYLQEAHRGQELRLDIQLLDEDAKRLHVFFTMKNTEGDLLATSEQMLMGINSEQGRPAPFPDPVAAAIRQLREAQQQLSIPKQAGRRIGIKR

Solvent-accessible surface area (backbone atoms only — not comparable to full-atom values): 17072 Å² total; per-residue (Å²): 124,81,89,64,78,73,73,39,77,51,61,38,45,77,89,34,30,48,99,87,30,41,51,37,74,34,40,53,42,37,53,53,45,52,43,50,53,52,49,42,34,71,39,62,50,32,74,67,48,21,64,75,67,34,37,49,74,44,72,45,33,41,35,36,42,52,69,45,89,48,40,59,68,37,52,38,41,35,40,73,44,77,76,47,71,62,67,33,37,40,34,35,37,35,41,31,22,40,88,87,64,49,70,26,33,39,38,40,34,36,34,33,26,27,28,58,82,78,70,39,77,33,63,52,56,66,71,36,44,52,41,50,50,51,50,45,64,74,46,67,81,61,78,81,61,88,72,64,63,57,60,79,76,84,87,130,126,80,88,65,79,73,73,40,77,53,60,38,45,76,90,35,31,50,99,86,30,41,51,37,73,34,41,53,41,38,53,52,45,52,43,49,54,52,49,43,35,72,39,63,50,32,74,68,47,20,62,75,68,33,37,48,72,43,72,44,30,41,36,37,42,52,71,44,89,48,41,60,68,37,52,36,40,35,38,73,42,77,75,47,69,63,67,34,38,40,34,37,36,34,40,33,21,40,89,88,64,49,71,27,32,38,38,40,35,36,34,33,26,27,29,59,81,77,68,38,77,33,64,52,57,67,71,37,44,52,41,50,50,51,50,46,63,76,47,65,82,60,76,81,60,88,71,66,63,57,60,77,76,83,88,129